Protein 4PT4 (pdb70)

Nearest PDB structures (foldseek):
  4dky-assembly2_B  TM=9.791E-01  e=1.425E-15  Mycobacterium tuberculosis H37Ra
  1p78-assembly1_B  TM=9.501E-01  e=1.766E-09  Anabaena sp.
  4qju-assembly1_B  TM=9.471E-01  e=2.437E-09  Staphylococcus aureus subsp. aureus Mu50
  5lvt-assembly2_B  TM=9.394E-01  e=3.362E-09  Lactococcus lactis subsp. lactis Il1403
  8flj-assembly1_E  TM=8.908E-01  e=7.761E-09  Pseudomonas aeruginosa PA14

Structure (mmCIF, N/CA/C/O backbone):
data_4PT4
#
_entry.id   4PT4
#
_cell.length_a   36.774
_cell.length_b   53.974
_cell.length_c   41.732
_cell.angle_alpha   90.000
_cell.angle_beta   97.010
_cell.angle_gamma   90.000
#
_symmetry.space_group_name_H-M   'P 1 21 1'
#
loop_
_entity.id
_entity.type
_entity.pdbx_description
1 polymer 'DNA-binding protein HU homolog'
2 non-polymer 'FORMIC ACID'
3 water water
#
loop_
_atom_site.group_PDB
_atom_site.id
_atom_site.type_symbol
_atom_site.label_atom_id
_atom_site.label_alt_id
_atom_site.label_comp_id
_atom_site.label_asym_id
_atom_site.label_entity_id
_atom_site.label_seq_id
_atom_site.pdbx_PDB_ins_code
_atom_site.Cartn_x
_atom_site.Cartn_y
_atom_site.Cartn_z
_atom_site.occupancy
_atom_site.B_iso_or_equiv
_atom_site.auth_seq_id
_atom_site.auth_comp_id
_atom_site.auth_asym_id
_atom_site.auth_atom_id
_atom_site.pdbx_PDB_model_num
ATOM 1 N N . MET A 1 1 ? 20.019 19.204 8.184 1.00 32.23 1 MET A N 1
ATOM 2 C CA . MET A 1 1 ? 21.337 18.932 7.567 1.00 30.69 1 MET A CA 1
ATOM 3 C C . MET A 1 1 ? 21.341 19.130 6.057 1.00 29.74 1 MET A C 1
ATOM 4 O O . MET A 1 1 ? 20.675 18.427 5.315 1.00 29.15 1 MET A O 1
ATOM 9 N N . ASN A 1 2 ? 22.154 20.070 5.615 1.00 29.30 2 ASN A N 1
ATOM 10 C CA . ASN A 1 2 ? 22.331 20.293 4.203 1.00 31.62 2 ASN A CA 1
ATOM 11 C C . ASN A 1 2 ? 23.489 19.412 3.715 1.00 30.26 2 ASN A C 1
ATOM 12 O O . ASN A 1 2 ? 24.262 18.847 4.504 1.00 29.67 2 ASN A O 1
ATOM 17 N N . LYS A 1 3 ? 23.568 19.285 2.405 1.00 27.74 3 LYS A N 1
ATOM 18 C CA . LYS A 1 3 ? 24.515 18.406 1.740 1.00 28.95 3 LYS A CA 1
ATOM 19 C C . LYS A 1 3 ? 25.971 18.711 2.110 1.00 28.11 3 LYS A C 1
ATOM 20 O O . LYS A 1 3 ? 26.771 17.793 2.246 1.00 24.54 3 LYS A O 1
ATOM 26 N N . ALA A 1 4 ? 26.320 19.994 2.276 1.00 25.82 4 ALA A N 1
ATOM 27 C CA . ALA A 1 4 ? 27.687 20.319 2.634 1.00 26.59 4 ALA A CA 1
ATOM 28 C C . ALA A 1 4 ? 28.003 19.748 4.019 1.00 26.44 4 ALA A C 1
ATOM 29 O O . ALA A 1 4 ? 29.076 19.215 4.258 1.00 26.50 4 ALA A O 1
ATOM 31 N N . GLU A 1 5 ? 27.054 19.867 4.924 1.00 25.56 5 GLU A N 1
ATOM 32 C CA . GLU A 1 5 ? 27.225 19.394 6.284 1.00 27.43 5 GLU A CA 1
ATOM 33 C C . GLU A 1 5 ? 27.321 17.859 6.319 1.00 25.97 5 GLU A C 1
ATOM 34 O O . GLU A 1 5 ? 28.088 17.293 7.103 1.00 24.34 5 GLU A O 1
ATOM 40 N N . LEU A 1 6 ? 26.536 17.205 5.456 1.00 25.12 6 LEU A N 1
ATOM 41 C CA . LEU A 1 6 ? 26.589 15.754 5.293 1.00 25.22 6 LEU A CA 1
ATOM 42 C C . LEU A 1 6 ? 28.020 15.392 4.913 1.00 24.93 6 LEU A C 1
ATOM 43 O O . LEU A 1 6 ? 28.587 14.456 5.449 1.00 25.21 6 LEU A O 1
ATOM 48 N N . ILE A 1 7 ? 28.606 16.174 4.013 1.00 25.58 7 ILE A N 1
ATOM 49 C CA . ILE A 1 7 ? 29.964 15.949 3.554 1.00 26.61 7 ILE A CA 1
ATOM 50 C C . ILE A 1 7 ? 30.979 16.228 4.650 1.00 28.13 7 ILE A C 1
ATOM 51 O O . ILE A 1 7 ? 31.972 15.508 4.764 1.00 27.97 7 ILE A O 1
ATOM 56 N N . ASP A 1 8 ? 30.751 17.260 5.450 1.00 28.41 8 ASP A N 1
ATOM 57 C CA . ASP A 1 8 ? 31.670 17.530 6.552 1.00 29.28 8 ASP A CA 1
ATOM 58 C C . ASP A 1 8 ? 31.664 16.363 7.506 1.00 27.76 8 ASP A C 1
ATOM 59 O O . ASP A 1 8 ? 32.731 15.880 7.891 1.00 30.35 8 ASP A O 1
ATOM 64 N N . VAL A 1 9 ? 30.472 15.869 7.832 1.00 27.87 9 VAL A N 1
ATOM 65 C CA . VAL A 1 9 ? 30.324 14.687 8.713 1.00 28.27 9 VAL A CA 1
ATOM 66 C C . VAL A 1 9 ? 31.039 13.455 8.140 1.00 27.59 9 VAL A C 1
ATOM 67 O O . VAL A 1 9 ? 31.856 12.786 8.814 1.00 26.50 9 VAL A O 1
ATOM 71 N N . LEU A 1 10 ? 30.783 13.190 6.873 1.00 26.28 10 LEU A N 1
ATOM 72 C CA . LEU A 1 10 ? 31.351 12.024 6.226 1.00 26.06 10 LEU A CA 1
ATOM 73 C C . LEU A 1 10 ? 32.883 12.089 6.159 1.00 25.68 10 LEU A C 1
ATOM 74 O O . LEU A 1 10 ? 33.585 11.075 6.339 1.00 24.02 10 LEU A O 1
ATOM 79 N N . THR A 1 11 ? 33.407 13.281 5.902 1.00 25.91 11 THR A N 1
ATOM 80 C CA . THR A 1 11 ? 34.841 13.518 5.940 1.00 26.86 11 THR A CA 1
ATOM 81 C C . THR A 1 11 ? 35.437 12.997 7.271 1.00 26.67 11 THR A C 1
ATOM 82 O O . THR A 1 11 ? 36.365 12.187 7.266 1.00 27.63 11 THR A O 1
ATOM 86 N N . GLN A 1 12 ? 34.872 13.386 8.407 1.00 26.59 12 GLN A N 1
ATOM 87 C CA . GLN A 1 12 ? 35.460 12.960 9.696 1.00 28.03 12 GLN A CA 1
ATOM 88 C C . GLN A 1 12 ? 35.310 11.438 9.892 1.00 29.03 12 GLN A C 1
ATOM 89 O O . GLN A 1 12 ? 36.197 10.783 10.433 1.00 32.79 12 GLN A O 1
ATOM 95 N N . LYS A 1 13 ? 34.215 10.853 9.418 1.00 27.51 13 LYS A N 1
ATOM 96 C CA . LYS A 1 13 ? 34.041 9.424 9.593 1.00 27.73 13 LYS A CA 1
ATOM 97 C C . LYS A 1 13 ? 35.001 8.628 8.750 1.00 28.62 13 LYS A C 1
ATOM 98 O O . LYS A 1 13 ? 35.548 7.641 9.206 1.00 26.77 13 LYS A O 1
ATOM 104 N N . LEU A 1 14 ? 35.171 9.046 7.499 1.00 30.09 14 LEU A N 1
ATOM 105 C CA . LEU A 1 14 ? 36.039 8.345 6.591 1.00 29.09 14 LEU A CA 1
ATOM 106 C C . LEU A 1 14 ? 37.499 8.665 6.799 1.00 30.39 14 LEU A C 1
ATOM 107 O O . LEU A 1 14 ? 38.329 7.922 6.333 1.00 29.45 14 LEU A O 1
ATOM 112 N N . GLY A 1 15 ? 37.799 9.802 7.428 1.00 33.20 15 GLY A N 1
ATOM 113 C CA . GLY A 1 15 ? 39.170 10.286 7.560 1.00 34.60 15 GLY A CA 1
ATOM 114 C C . GLY A 1 15 ? 39.766 10.596 6.211 1.00 35.56 15 GLY A C 1
ATOM 115 O O . GLY A 1 15 ? 40.947 10.326 5.954 1.00 36.86 15 GLY A O 1
ATOM 116 N N . SER A 1 16 ? 38.940 11.147 5.336 1.00 32.47 16 SER A N 1
ATOM 117 C CA . SER A 1 16 ? 39.347 11.398 3.967 1.00 31.15 16 SER A CA 1
ATOM 118 C C . SER A 1 16 ? 39.605 12.881 3.940 1.00 33.29 16 SER A C 1
ATOM 119 O O . SER A 1 16 ? 39.481 13.577 4.971 1.00 34.22 16 SER A O 1
ATOM 122 N N . ASP A 1 17 ? 39.951 13.392 2.771 1.00 33.35 17 ASP A N 1
ATOM 123 C CA . ASP A 1 17 ? 39.930 14.812 2.614 1.00 33.51 17 ASP A CA 1
ATOM 124 C C . ASP A 1 17 ? 38.531 15.129 2.094 1.00 29.45 17 ASP A C 1
ATOM 125 O O . ASP A 1 17 ? 37.756 14.240 1.760 1.00 25.50 17 ASP A O 1
ATOM 130 N N . ARG A 1 18 ? 38.196 16.399 2.079 1.00 28.22 18 ARG A N 1
ATOM 131 C CA . ARG A 1 18 ? 36.846 16.796 1.806 1.00 28.96 18 ARG A CA 1
ATOM 132 C C . ARG A 1 18 ? 36.473 16.472 0.357 1.00 28.25 18 ARG A C 1
ATOM 133 O O . ARG A 1 18 ? 35.335 16.063 0.104 1.00 26.33 18 ARG A O 1
ATOM 141 N N . ARG A 1 19 ? 37.433 16.584 -0.563 1.00 28.98 19 ARG A N 1
ATOM 142 C CA . ARG A 1 19 ? 37.151 16.299 -1.979 1.00 33.35 19 ARG A CA 1
ATOM 143 C C . ARG A 1 19 ? 36.681 14.856 -2.179 1.00 32.78 19 ARG A C 1
ATOM 144 O O . ARG A 1 19 ? 35.800 14.604 -2.994 1.00 31.06 19 ARG A O 1
ATOM 152 N N . GLN A 1 20 ? 37.297 13.924 -1.437 1.00 32.07 20 GLN A N 1
ATOM 153 C CA . GLN A 1 20 ? 37.000 12.487 -1.516 1.00 31.16 20 GLN A CA 1
ATOM 154 C C . GLN A 1 20 ? 35.603 12.231 -0.992 1.00 30.83 20 GLN A C 1
ATOM 155 O O . GLN A 1 20 ? 34.843 11.472 -1.579 1.00 28.76 20 GLN A O 1
ATOM 161 N N . ALA A 1 21 ? 35.271 12.849 0.143 1.00 30.90 21 ALA A N 1
ATOM 162 C CA . ALA A 1 21 ? 33.945 12.693 0.720 1.00 28.28 21 ALA A CA 1
ATOM 163 C C . ALA A 1 21 ? 32.868 13.260 -0.229 1.00 25.79 21 ALA A C 1
ATOM 164 O O . ALA A 1 21 ? 31.779 12.689 -0.368 1.00 27.16 21 ALA A O 1
ATOM 166 N N . THR A 1 22 ? 33.182 14.357 -0.893 1.00 25.53 22 THR A N 1
ATOM 167 C CA . THR A 1 22 ? 32.293 14.973 -1.894 1.00 25.41 22 THR A CA 1
ATOM 168 C C . THR A 1 22 ? 32.068 14.035 -3.087 1.00 26.27 22 THR A C 1
ATOM 169 O O . THR A 1 22 ? 30.922 13.768 -3.483 1.00 24.60 22 THR A O 1
ATOM 173 N N . ALA A 1 23 ? 33.159 13.480 -3.596 1.00 24.63 23 ALA A N 1
ATOM 174 C CA . ALA A 1 23 ? 33.092 12.480 -4.651 1.00 25.74 23 ALA A CA 1
ATOM 175 C C . ALA A 1 23 ? 32.245 11.280 -4.244 1.00 26.12 23 ALA A C 1
ATOM 176 O O . ALA A 1 23 ? 31.472 10.752 -5.060 1.00 24.36 23 ALA A O 1
ATOM 178 N N . ALA A 1 24 ? 32.386 10.842 -2.996 1.00 24.47 24 ALA A N 1
ATOM 179 C CA . ALA A 1 24 ? 31.659 9.670 -2.541 1.00 25.15 24 ALA A CA 1
ATOM 180 C C . ALA A 1 24 ? 30.151 9.920 -2.502 1.00 25.87 24 ALA A C 1
ATOM 181 O O . ALA A 1 24 ? 29.344 9.099 -2.982 1.00 25.04 24 ALA A O 1
ATOM 183 N N . VAL A 1 25 ? 29.774 11.069 -1.958 1.00 24.89 25 VAL A N 1
ATOM 184 C CA . VAL A 1 25 ? 28.364 11.429 -1.877 1.00 24.70 25 VAL A CA 1
ATOM 185 C C . VAL A 1 25 ? 27.775 11.593 -3.278 1.00 26.14 25 VAL A C 1
ATOM 186 O O . VAL A 1 25 ? 26.741 11.011 -3.614 1.00 25.20 25 VAL A O 1
ATOM 190 N N . GLU A 1 26 ? 28.433 12.375 -4.105 1.00 27.07 26 GLU A N 1
ATOM 191 C CA . GLU A 1 26 ? 27.872 12.617 -5.414 1.00 29.12 26 GLU A CA 1
ATOM 192 C C . GLU A 1 26 ? 27.756 11.365 -6.283 1.00 26.49 26 GLU A C 1
ATOM 193 O O . GLU A 1 26 ? 26.846 11.248 -7.126 1.00 25.96 26 GLU A O 1
ATOM 199 N N . ASN A 1 27 ? 28.643 10.405 -6.038 1.00 25.59 27 ASN A N 1
ATOM 200 C CA . ASN A 1 27 ? 28.717 9.225 -6.866 1.00 24.00 27 ASN A CA 1
ATOM 201 C C . ASN A 1 27 ? 27.910 8.094 -6.309 1.00 23.01 27 ASN A C 1
ATOM 202 O O . ASN A 1 27 ? 27.443 7.263 -7.053 1.00 23.92 27 ASN A O 1
ATOM 207 N N . VAL A 1 28 ? 27.676 8.089 -5.005 1.00 22.86 28 VAL A N 1
ATOM 208 C CA . VAL A 1 28 ? 26.608 7.263 -4.470 1.00 23.08 28 VAL A CA 1
ATOM 209 C C . VAL A 1 28 ? 25.261 7.683 -5.072 1.00 22.66 28 VAL A C 1
ATOM 210 O O . VAL A 1 28 ? 24.545 6.868 -5.650 1.00 23.89 28 VAL A O 1
ATOM 214 N N . VAL A 1 29 ? 24.925 8.959 -4.918 1.00 21.20 29 VAL A N 1
ATOM 215 C CA . VAL A 1 29 ? 23.726 9.536 -5.516 1.00 23.75 29 VAL A CA 1
ATOM 216 C C . VAL A 1 29 ? 23.571 9.215 -6.999 1.00 24.55 29 VAL A C 1
ATOM 217 O O . VAL A 1 29 ? 22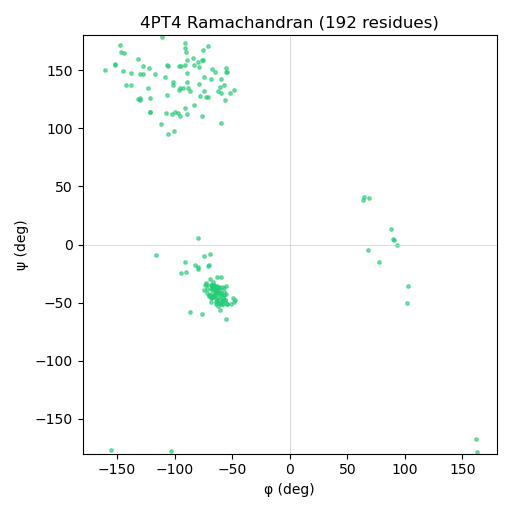.493 8.810 -7.443 1.00 23.14 29 VAL A O 1
ATOM 221 N N . ASP A 1 30 ? 24.653 9.369 -7.755 1.00 25.13 30 ASP A N 1
ATOM 222 C CA . ASP A 1 30 ? 24.573 9.220 -9.202 1.00 26.63 30 ASP A CA 1
ATOM 223 C C . ASP A 1 30 ? 24.396 7.755 -9.618 1.00 26.29 30 ASP A C 1
ATOM 224 O O . ASP A 1 30 ? 23.730 7.444 -10.641 1.00 28.65 30 ASP A O 1
ATOM 229 N N . THR A 1 31 ? 24.992 6.858 -8.842 1.00 23.92 31 THR A N 1
ATOM 230 C CA . THR A 1 31 ? 24.892 5.441 -9.124 1.00 25.15 31 THR A CA 1
ATOM 231 C C . THR A 1 31 ? 23.465 5.019 -8.881 1.00 26.26 31 THR A C 1
ATOM 232 O O . THR A 1 31 ? 22.879 4.322 -9.687 1.00 27.40 31 THR A O 1
ATOM 236 N N . ILE A 1 32 ? 22.900 5.478 -7.768 1.00 27.21 32 ILE A N 1
ATOM 237 C CA . ILE A 1 32 ? 21.526 5.183 -7.439 1.00 25.94 32 ILE A CA 1
ATOM 238 C C . ILE A 1 32 ? 20.598 5.685 -8.538 1.00 27.29 32 ILE A C 1
ATOM 239 O O . ILE A 1 32 ? 19.745 4.940 -9.048 1.00 25.79 32 ILE A O 1
ATOM 244 N N . VAL A 1 33 ? 20.768 6.943 -8.888 1.00 26.14 33 VAL A N 1
ATOM 245 C CA . VAL A 1 33 ? 19.861 7.601 -9.801 1.00 27.48 33 VAL A CA 1
ATOM 246 C C . VAL A 1 33 ? 19.903 6.926 -11.192 1.00 28.12 33 VAL A C 1
ATOM 247 O O . VAL A 1 33 ? 18.869 6.738 -11.838 1.00 31.08 33 VAL A O 1
ATOM 251 N N . ARG A 1 34 ? 21.099 6.585 -11.653 1.00 26.77 34 ARG A N 1
ATOM 252 C CA . ARG A 1 34 ? 21.236 5.938 -12.963 1.00 28.47 34 ARG A CA 1
ATOM 253 C C . ARG A 1 34 ? 20.647 4.524 -12.947 1.00 27.61 34 ARG A C 1
ATOM 254 O O . ARG A 1 34 ? 20.122 4.102 -13.952 1.00 25.67 34 ARG A O 1
ATOM 262 N N . ALA A 1 35 ? 20.751 3.799 -11.832 1.00 26.91 35 ALA A N 1
ATOM 263 C CA . ALA A 1 35 ? 20.168 2.449 -11.745 1.00 28.50 35 ALA A CA 1
ATOM 264 C C . ALA A 1 35 ? 18.655 2.504 -11.864 1.00 28.24 35 ALA A C 1
ATOM 265 O O . ALA A 1 35 ? 18.044 1.772 -12.655 1.00 26.47 35 ALA A O 1
ATOM 267 N N . VAL A 1 36 ? 18.067 3.386 -11.067 1.00 28.45 36 VAL A N 1
ATOM 268 C CA . VAL A 1 36 ? 16.624 3.600 -11.035 1.00 27.48 36 VAL A CA 1
ATOM 269 C C . VAL A 1 36 ? 16.176 4.050 -12.428 1.00 28.80 36 VAL A C 1
ATOM 270 O O . VAL A 1 36 ? 15.263 3.505 -12.984 1.00 28.54 36 VAL A O 1
ATOM 274 N N . HIS A 1 37 ? 16.849 4.987 -13.029 1.00 31.41 37 HIS A N 1
ATOM 275 C CA . HIS A 1 37 ? 16.486 5.418 -14.369 1.00 33.38 37 HIS A CA 1
ATOM 276 C C . HIS A 1 37 ? 16.441 4.299 -15.383 1.00 32.37 37 HIS A C 1
ATOM 277 O O . HIS A 1 37 ? 15.638 4.315 -16.228 1.00 32.12 37 HIS A O 1
ATOM 284 N N . LYS A 1 38 ? 17.337 3.339 -15.257 1.00 35.76 38 LYS A N 1
ATOM 285 C CA . LYS A 1 38 ? 17.291 2.060 -16.032 1.00 38.27 38 LYS A CA 1
ATOM 286 C C . LYS A 1 38 ? 16.141 1.100 -15.656 1.00 36.30 38 LYS A C 1
ATOM 287 O O . LYS A 1 38 ? 15.958 0.079 -16.301 1.00 35.42 38 LYS A O 1
ATOM 293 N N . GLY A 1 39 ? 15.406 1.392 -14.590 1.00 34.65 39 GLY A N 1
ATOM 294 C CA . GLY A 1 39 ? 14.345 0.512 -14.142 1.00 35.39 39 GLY A CA 1
ATOM 295 C C . GLY A 1 39 ? 14.868 -0.537 -13.185 1.00 35.18 39 GLY A C 1
ATOM 296 O O . GLY A 1 39 ? 14.182 -1.505 -12.892 1.00 34.99 39 GLY A O 1
ATOM 297 N N . ASP A 1 40 ? 16.083 -0.364 -12.689 1.00 34.49 40 ASP A N 1
ATOM 298 C CA . ASP A 1 40 ? 16.570 -1.276 -11.670 1.00 36.54 40 ASP A CA 1
ATOM 299 C C . ASP A 1 40 ? 16.209 -0.711 -10.279 1.00 34.81 40 ASP A C 1
ATOM 300 O O . ASP A 1 40 ? 15.965 0.488 -10.124 1.00 36.10 40 ASP A O 1
ATOM 305 N N . SER A 1 41 ? 16.089 -1.586 -9.300 1.00 31.53 41 SER A N 1
ATOM 306 C CA . SER A 1 41 ? 15.949 -1.171 -7.927 1.00 31.10 41 SER A CA 1
ATOM 307 C C . SER A 1 41 ? 17.313 -1.211 -7.270 1.00 29.47 41 SER A C 1
ATOM 308 O O . SER A 1 41 ? 18.200 -1.977 -7.690 1.00 29.05 41 SER A O 1
ATOM 311 N N . VAL A 1 42 ? 17.494 -0.383 -6.238 1.00 28.03 42 VAL A N 1
ATOM 312 C CA . VAL A 1 42 ? 18.722 -0.401 -5.489 1.00 26.49 42 VAL A CA 1
ATOM 313 C C . VAL A 1 42 ? 18.362 -0.704 -4.057 1.00 25.90 42 VAL A C 1
ATOM 314 O O . VAL A 1 42 ? 17.714 0.105 -3.418 1.00 26.42 42 VAL A O 1
ATOM 318 N N . THR A 1 43 ? 18.785 -1.860 -3.558 1.00 24.88 43 THR A N 1
ATOM 319 C CA . THR A 1 43 ? 18.649 -2.201 -2.137 1.00 25.02 43 THR A CA 1
ATOM 320 C C . THR A 1 43 ? 19.903 -1.886 -1.328 1.00 24.96 43 THR A C 1
ATOM 321 O O . THR A 1 43 ? 20.954 -2.538 -1.466 1.00 25.78 43 THR A O 1
ATOM 325 N N . ILE A 1 44 ? 19.809 -0.895 -0.462 1.00 24.82 44 ILE A N 1
ATOM 326 C CA . ILE A 1 44 ? 20.895 -0.636 0.471 1.00 25.96 44 ILE A CA 1
ATOM 327 C C . ILE A 1 44 ? 20.402 -1.257 1.753 1.00 28.24 44 ILE A C 1
ATOM 328 O O . ILE A 1 44 ? 19.573 -0.680 2.474 1.00 26.45 44 ILE A O 1
ATOM 333 N N . THR A 1 45 ? 20.882 -2.466 1.976 1.00 28.47 45 THR A N 1
ATOM 334 C CA . THR A 1 45 ? 20.326 -3.328 2.974 1.00 34.00 45 THR A CA 1
ATOM 335 C C . THR A 1 45 ? 20.351 -2.644 4.312 1.00 33.50 45 THR A C 1
ATOM 336 O O . THR A 1 45 ? 21.395 -2.181 4.734 1.00 34.20 45 THR A O 1
ATOM 340 N N . GLY A 1 46 ? 19.177 -2.542 4.933 1.00 34.50 46 GLY A N 1
ATOM 341 C CA . GLY A 1 46 ? 19.039 -1.947 6.245 1.00 33.19 46 GLY A CA 1
ATOM 342 C C . GLY A 1 46 ? 18.486 -0.543 6.153 1.00 32.24 46 GLY A C 1
ATOM 343 O O . GLY A 1 46 ? 17.699 -0.138 7.009 1.00 34.47 46 GLY A O 1
ATOM 344 N N . PHE A 1 47 ? 18.882 0.180 5.102 1.00 28.53 47 PHE A N 1
ATOM 345 C CA . PHE A 1 47 ? 18.521 1.594 4.903 1.00 25.73 47 PHE A CA 1
ATOM 346 C C . PHE A 1 47 ? 17.187 1.655 4.183 1.00 24.72 47 PHE A C 1
ATOM 347 O O . PHE A 1 47 ? 16.225 2.231 4.698 1.00 24.63 47 PHE A O 1
ATOM 355 N N . GLY A 1 48 ? 17.132 1.050 2.998 1.00 23.95 48 GLY A N 1
ATOM 356 C CA . GLY A 1 48 ? 15.919 1.060 2.181 1.00 25.08 48 GLY A CA 1
ATOM 357 C C . GLY A 1 48 ? 16.183 0.689 0.729 1.00 25.17 48 GLY A C 1
ATOM 358 O O . GLY A 1 48 ? 17.321 0.371 0.324 1.00 26.06 48 GLY A O 1
ATOM 359 N N . VAL A 1 49 ? 15.117 0.712 -0.052 1.00 25.26 49 VAL A N 1
ATOM 360 C CA . VAL A 1 49 ? 15.160 0.333 -1.481 1.00 24.87 49 VAL A CA 1
ATOM 361 C C . VAL A 1 49 ? 14.699 1.504 -2.294 1.00 23.56 49 VAL A C 1
ATOM 362 O O . VAL A 1 49 ? 13.614 2.031 -2.080 1.00 22.74 49 VAL A O 1
ATOM 366 N N . PHE A 1 50 ? 15.526 1.892 -3.246 1.00 24.43 50 PHE A N 1
ATOM 367 C CA . PHE A 1 50 ? 15.176 2.921 -4.195 1.00 24.75 50 PHE A CA 1
ATOM 368 C C . PHE A 1 50 ? 14.657 2.181 -5.403 1.00 25.86 50 PHE A C 1
ATOM 369 O O . PHE A 1 50 ? 15.235 1.188 -5.815 1.00 25.30 50 PHE A O 1
ATOM 377 N N . GLU A 1 51 ? 13.547 2.629 -5.962 1.00 28.77 51 GLU A N 1
ATOM 378 C CA . GLU A 1 51 ? 13.082 2.028 -7.207 1.00 31.59 51 GLU A CA 1
ATOM 379 C C . GLU A 1 51 ? 12.368 3.034 -8.098 1.00 30.65 51 GLU A C 1
ATOM 380 O O . GLU A 1 51 ? 12.101 4.176 -7.694 1.00 28.11 51 GLU A O 1
ATOM 386 N N . GLN A 1 52 ? 12.087 2.578 -9.311 1.00 30.12 52 GLN A N 1
ATOM 387 C CA . GLN A 1 52 ? 11.269 3.292 -10.258 1.00 33.12 52 GLN A CA 1
ATOM 388 C C . GLN A 1 52 ? 9.872 2.682 -10.249 1.00 30.51 52 GLN A C 1
ATOM 389 O O . GLN A 1 52 ? 9.734 1.465 -10.211 1.00 26.34 52 GLN A O 1
ATOM 395 N N . ARG A 1 53 ? 8.845 3.528 -10.277 1.00 30.18 53 ARG A N 1
ATOM 396 C CA . ARG A 1 53 ? 7.471 3.057 -10.358 1.00 29.44 53 ARG A CA 1
ATOM 397 C C . ARG A 1 53 ? 6.783 3.751 -11.508 1.00 31.89 53 ARG A C 1
ATOM 398 O O . ARG A 1 53 ? 7.153 4.854 -11.877 1.00 37.86 53 ARG A O 1
ATOM 406 N N . ARG A 1 54 ? 5.771 3.110 -12.070 1.00 33.12 54 ARG A N 1
ATOM 407 C CA . ARG A 1 54 ? 5.032 3.664 -13.197 1.00 33.05 54 ARG A CA 1
ATOM 408 C C . ARG A 1 54 ? 3.643 3.994 -12.699 1.00 30.23 54 ARG A C 1
ATOM 409 O O . ARG A 1 54 ? 2.842 3.103 -12.472 1.00 27.76 54 ARG A O 1
ATOM 417 N N . ARG A 1 55 ? 3.393 5.278 -12.474 1.00 30.79 55 ARG A N 1
ATOM 418 C CA . ARG A 1 55 ? 2.091 5.758 -12.036 1.00 32.26 55 ARG A CA 1
ATOM 419 C C . ARG A 1 55 ? 1.158 5.676 -13.200 1.00 31.29 55 ARG A C 1
ATOM 420 O O . ARG A 1 55 ? 1.442 6.225 -14.266 1.00 28.33 55 ARG A O 1
ATOM 428 N N . ALA A 1 56 ? 0.037 5.008 -12.965 1.00 30.11 56 ALA A N 1
ATOM 429 C CA . ALA A 1 56 ? -0.960 4.839 -13.965 1.00 31.31 56 ALA A CA 1
ATOM 430 C C . ALA A 1 56 ? -1.626 6.164 -14.204 1.00 30.05 56 ALA A C 1
ATOM 431 O O . ALA A 1 56 ? -1.424 7.139 -13.470 1.00 30.95 56 ALA A O 1
ATOM 433 N N . ALA A 1 57 ? -2.438 6.181 -15.239 1.00 29.84 57 ALA A N 1
ATOM 434 C CA . ALA A 1 57 ? -3.196 7.351 -15.590 1.00 32.61 57 ALA A CA 1
ATOM 435 C C . ALA A 1 57 ? -4.075 7.645 -14.392 1.00 31.61 57 ALA A C 1
ATOM 436 O O . ALA A 1 57 ? -4.655 6.733 -13.801 1.00 28.79 57 ALA A O 1
ATOM 438 N N . ARG A 1 58 ? -4.151 8.909 -14.018 1.00 33.80 58 ARG A N 1
ATOM 439 C CA . ARG A 1 58 ? -4.798 9.263 -12.766 1.00 35.96 58 ARG A CA 1
ATOM 440 C C . ARG A 1 58 ? -5.302 10.703 -12.832 1.00 37.79 58 ARG A C 1
ATOM 441 O O . ARG A 1 58 ? -5.185 11.372 -13.865 1.00 37.88 58 ARG A O 1
ATOM 449 N N . VAL A 1 59 ? -5.851 11.166 -11.721 1.00 33.66 59 VAL A N 1
ATOM 450 C CA . VAL A 1 59 ? -6.439 12.477 -11.675 1.00 36.38 59 VAL A CA 1
ATOM 451 C C . VAL A 1 59 ? -5.577 13.404 -10.858 1.00 34.62 59 VAL A C 1
ATOM 452 O O . VAL A 1 59 ? -4.931 12.992 -9.892 1.00 33.40 59 VAL A O 1
ATOM 456 N N . ALA A 1 60 ? -5.538 14.650 -11.302 1.00 35.61 60 ALA A N 1
ATOM 457 C CA . ALA A 1 60 ? -4.987 15.746 -10.519 1.00 39.08 60 ALA A CA 1
ATOM 458 C C . ALA A 1 60 ? -5.782 17.022 -10.849 1.00 41.49 60 ALA A C 1
ATOM 459 O O . ALA A 1 60 ? -6.549 17.057 -11.831 1.00 41.38 60 ALA A O 1
ATOM 461 N N . ARG A 1 61 ? -5.617 18.054 -10.028 1.00 44.88 61 ARG A N 1
ATOM 462 C CA . ARG A 1 61 ? -6.385 19.296 -10.199 1.00 50.24 61 ARG A CA 1
ATOM 463 C C . ARG A 1 61 ? -5.459 20.369 -10.748 1.00 48.98 61 ARG A C 1
ATOM 464 O O . ARG A 1 61 ? -4.357 20.572 -10.253 1.00 54.93 61 ARG A O 1
ATOM 472 N N . ASN A 1 62 ? -5.902 21.001 -11.826 1.00 48.10 62 ASN A N 1
ATOM 473 C CA . ASN A 1 62 ? -5.109 21.976 -12.539 1.00 46.33 62 ASN A CA 1
ATOM 474 C C . ASN A 1 62 ? -5.095 23.282 -11.746 1.00 45.87 62 ASN A C 1
ATOM 475 O O . ASN A 1 62 ? -6.108 23.954 -11.657 1.00 44.04 62 ASN A O 1
ATOM 480 N N . PRO A 1 63 ? -3.942 23.651 -11.178 1.00 51.97 63 PRO A N 1
ATOM 481 C CA . PRO A 1 63 ? -3.913 24.832 -10.299 1.00 54.15 63 PRO A CA 1
ATOM 482 C C . PRO A 1 63 ? -4.462 26.094 -10.957 1.00 54.04 63 PRO A C 1
ATOM 483 O O . PRO A 1 63 ? -5.356 26.742 -10.392 1.00 48.85 63 PRO A O 1
ATOM 487 N N . ARG A 1 64 ? -3.956 26.421 -12.152 1.00 51.60 64 ARG A N 1
ATOM 488 C CA . ARG A 1 64 ? -4.374 27.651 -12.815 1.00 50.96 64 ARG A CA 1
ATOM 489 C C . ARG A 1 64 ? -5.894 27.752 -13.114 1.00 48.10 64 ARG A C 1
ATOM 490 O O . ARG A 1 64 ? -6.444 28.872 -13.121 1.00 45.23 64 ARG A O 1
ATOM 498 N N . THR A 1 65 ? -6.584 26.618 -13.304 1.00 43.53 65 THR A N 1
ATOM 499 C CA . THR A 1 65 ? -8.052 26.646 -13.546 1.00 40.08 65 THR A CA 1
ATOM 500 C C . THR A 1 65 ? -8.897 25.976 -12.470 1.00 40.30 65 THR A C 1
ATOM 501 O O . THR A 1 65 ? -10.118 26.053 -12.503 1.00 37.25 65 THR A O 1
ATOM 505 N N . GLY A 1 66 ? -8.260 25.281 -11.537 1.00 45.55 66 GLY A N 1
ATOM 506 C CA . GLY A 1 66 ? -8.991 24.471 -10.561 1.00 46.48 66 GLY A CA 1
ATOM 507 C C . GLY A 1 66 ? -9.721 23.240 -11.094 1.00 48.58 66 GLY A C 1
ATOM 508 O O . GLY A 1 66 ? -10.271 22.498 -10.288 1.00 45.47 66 GLY A O 1
ATOM 509 N N . GLU A 1 67 ? -9.742 23.023 -12.424 1.00 46.94 67 GLU A N 1
ATOM 510 C CA . GLU A 1 67 ? -10.372 21.845 -13.023 1.00 45.47 67 GLU A CA 1
ATOM 511 C C . GLU A 1 67 ? -9.611 20.576 -12.689 1.00 49.69 67 GLU A C 1
ATOM 512 O O . GLU A 1 67 ? -8.372 20.568 -12.690 1.00 48.20 67 GLU A O 1
ATOM 518 N N . THR A 1 68 ? -10.338 19.488 -12.460 1.00 48.67 68 THR A N 1
ATOM 519 C CA . THR A 1 68 ? -9.702 18.179 -12.378 1.00 47.65 68 THR A CA 1
ATOM 520 C C . THR A 1 68 ? -9.332 17.747 -13.769 1.00 44.37 68 THR A C 1
ATOM 521 O O . THR A 1 68 ? -10.123 17.862 -14.678 1.00 46.09 68 THR A O 1
ATOM 525 N N . VAL A 1 69 ? -8.099 17.291 -13.932 1.00 45.48 69 VAL A N 1
ATOM 526 C CA . VAL A 1 69 ? -7.616 16.794 -15.215 1.00 42.64 69 VAL A CA 1
ATOM 527 C C . VAL A 1 69 ? -7.023 15.388 -15.040 1.00 41.84 69 VAL A C 1
ATOM 528 O O . VAL A 1 69 ? -6.451 15.051 -13.981 1.00 35.79 69 VAL A O 1
ATOM 532 N N . LYS A 1 70 ? -7.177 14.571 -16.081 1.00 42.54 70 LYS A N 1
ATOM 533 C CA . LYS A 1 70 ? -6.584 13.251 -16.099 1.00 44.73 70 LYS A CA 1
ATOM 534 C C . LYS A 1 70 ? -5.201 13.373 -16.692 1.00 42.38 70 LYS A C 1
ATOM 535 O O . LYS A 1 70 ? -5.060 13.683 -17.875 1.00 44.31 70 LYS A O 1
ATOM 541 N N . VAL A 1 71 ? -4.191 13.145 -15.853 1.00 36.59 71 VAL A N 1
ATOM 542 C CA . VAL A 1 71 ? -2.812 13.183 -16.277 1.00 34.88 71 VAL A CA 1
ATOM 543 C C . VAL A 1 71 ? -2.293 11.805 -16.645 1.00 35.63 71 VAL A C 1
ATOM 544 O O . VAL A 1 71 ? -2.756 10.760 -16.145 1.00 30.74 71 VAL A O 1
ATOM 548 N N . LYS A 1 72 ? -1.294 11.847 -17.516 1.00 35.68 72 LYS A N 1
ATOM 549 C CA . LYS A 1 72 ? -0.778 10.672 -18.162 1.00 36.75 72 LYS A CA 1
ATOM 550 C C . LYS A 1 72 ? 0.106 9.888 -17.187 1.00 33.43 72 LYS A C 1
ATOM 551 O O . LYS A 1 72 ? 0.606 10.445 -16.208 1.00 29.94 72 LYS A O 1
ATOM 557 N N . PRO A 1 73 ? 0.298 8.589 -17.458 1.00 31.19 73 PRO A N 1
ATOM 558 C CA . PRO A 1 73 ? 1.220 7.816 -16.640 1.00 29.99 73 PRO A CA 1
ATOM 559 C C . PRO A 1 73 ? 2.607 8.465 -16.603 1.00 29.67 73 PRO A C 1
ATOM 560 O O . PRO A 1 73 ? 3.036 9.069 -17.573 1.00 28.92 73 PRO A O 1
ATOM 564 N N . THR A 1 74 ? 3.296 8.303 -15.489 1.00 31.30 74 THR A N 1
ATOM 565 C CA . THR A 1 74 ? 4.570 8.929 -15.250 1.00 31.28 74 THR A CA 1
ATOM 566 C C . THR A 1 74 ? 5.450 7.951 -14.498 1.00 29.64 74 THR A C 1
ATOM 567 O O . THR A 1 74 ? 5.003 7.324 -13.557 1.00 32.35 74 THR A O 1
ATOM 571 N N . SER A 1 75 ? 6.708 7.850 -14.877 1.00 29.26 75 SER A N 1
ATOM 572 C CA . SER A 1 75 ? 7.642 6.996 -14.160 1.00 28.31 75 SER A CA 1
ATOM 573 C C . SER A 1 75 ? 8.221 7.869 -13.078 1.00 29.20 75 SER A C 1
ATOM 574 O O . SER A 1 75 ? 8.537 9.026 -13.357 1.00 27.19 75 SER A O 1
ATOM 577 N N . VAL A 1 76 ? 8.299 7.347 -11.850 1.00 30.04 76 VAL A N 1
ATOM 578 C CA . VAL A 1 76 ? 8.686 8.148 -10.681 1.00 31.62 76 VAL A CA 1
ATOM 579 C C . VAL A 1 76 ? 9.637 7.389 -9.789 1.00 28.64 76 VAL A C 1
ATOM 580 O O . VAL A 1 76 ? 9.568 6.158 -9.678 1.00 28.44 76 VAL A O 1
ATOM 584 N N . PRO A 1 77 ? 10.540 8.118 -9.141 1.00 26.53 77 PRO A N 1
ATOM 585 C CA . PRO A 1 77 ? 11.427 7.463 -8.189 1.00 25.51 77 PRO A CA 1
ATOM 586 C C . PRO A 1 77 ? 10.732 7.328 -6.853 1.00 24.16 77 PRO A C 1
ATOM 587 O O . PRO A 1 77 ? 9.868 8.130 -6.534 1.00 21.79 77 PRO A O 1
ATOM 591 N N . ALA A 1 78 ? 11.145 6.338 -6.079 1.00 23.90 78 ALA A N 1
ATOM 592 C CA . ALA A 1 78 ? 10.588 6.108 -4.760 1.00 23.84 78 ALA A CA 1
ATOM 593 C C . ALA A 1 78 ? 11.601 5.449 -3.881 1.00 22.98 78 ALA A C 1
ATOM 594 O O . ALA A 1 78 ? 12.451 4.736 -4.377 1.00 23.20 78 ALA A O 1
ATOM 596 N N . PHE A 1 79 ? 11.473 5.639 -2.573 1.00 23.21 79 PHE A N 1
ATOM 597 C CA . PHE A 1 79 ? 12.329 4.966 -1.599 1.00 23.36 79 PHE A CA 1
ATOM 598 C C . PHE A 1 79 ? 11.434 4.342 -0.561 1.00 23.22 79 PHE A C 1
ATOM 599 O O . PHE A 1 79 ? 10.635 5.039 0.025 1.00 24.12 79 PHE A O 1
ATOM 607 N N . ARG A 1 80 ? 11.563 3.033 -0.358 1.00 24.78 80 ARG A N 1
ATOM 608 C CA . ARG A 1 80 ? 10.927 2.311 0.759 1.00 26.10 80 ARG A CA 1
ATOM 609 C C . ARG A 1 80 ? 11.892 2.149 1.894 1.00 25.00 80 ARG A C 1
ATOM 610 O O . ARG A 1 80 ? 12.838 1.389 1.756 1.00 21.58 80 ARG A O 1
ATOM 618 N N . PRO A 1 81 ? 11.641 2.802 3.039 1.00 25.57 81 PRO A N 1
ATOM 619 C CA . PRO A 1 81 ? 12.567 2.615 4.170 1.00 24.78 81 PRO A CA 1
ATOM 620 C C . PRO A 1 81 ? 12.604 1.187 4.636 1.00 23.34 81 PRO A C 1
ATOM 621 O O . PRO A 1 81 ? 11.583 0.579 4.801 1.00 23.99 81 PRO A O 1
ATOM 625 N N . GLY A 1 82 ? 13.790 0.647 4.824 1.00 23.98 82 GLY A N 1
ATOM 626 C CA . GLY A 1 82 ? 13.967 -0.723 5.286 1.00 23.75 82 GLY A CA 1
ATOM 627 C C . GLY A 1 82 ? 13.669 -0.826 6.779 1.00 24.91 82 GLY A C 1
ATOM 628 O O . GLY A 1 82 ? 13.497 0.186 7.486 1.00 23.96 82 GLY A O 1
ATOM 629 N N . ALA A 1 83 ? 13.553 -2.062 7.230 1.00 27.52 83 ALA A N 1
ATOM 630 C CA . ALA A 1 83 ? 13.127 -2.394 8.583 1.00 30.45 83 ALA A CA 1
ATOM 631 C C . ALA A 1 83 ? 13.976 -1.743 9.657 1.00 31.50 83 ALA A C 1
ATOM 632 O O . ALA A 1 83 ? 13.442 -1.189 10.628 1.00 34.89 83 ALA A O 1
ATOM 634 N N . GLN A 1 84 ? 15.286 -1.741 9.466 1.00 32.00 84 GLN A N 1
ATOM 635 C CA . GLN A 1 84 ? 16.183 -1.158 10.465 1.00 34.44 84 GLN A CA 1
ATOM 636 C C . GLN A 1 84 ? 16.142 0.384 10.552 1.00 30.40 84 GLN A C 1
ATOM 637 O O . GLN A 1 84 ? 16.278 0.965 11.641 1.00 29.53 84 GLN A O 1
ATOM 643 N N . PHE A 1 85 ? 15.955 1.047 9.424 1.00 26.01 85 PHE A N 1
ATOM 644 C CA . PHE A 1 85 ? 15.722 2.485 9.430 1.00 25.25 85 PHE A CA 1
ATOM 645 C C . PHE A 1 85 ? 14.449 2.804 10.228 1.00 24.95 85 PHE A C 1
ATOM 646 O O . PHE A 1 85 ? 14.459 3.675 11.105 1.00 22.15 85 PHE A O 1
ATOM 654 N N . LYS A 1 86 ? 13.362 2.103 9.911 1.00 26.20 86 LYS A N 1
ATOM 655 C CA . LYS A 1 86 ? 12.101 2.267 10.641 1.00 27.41 86 LYS A CA 1
ATOM 656 C C . LYS A 1 86 ? 12.222 1.957 12.134 1.00 26.83 86 LYS A C 1
ATOM 657 O O . LYS A 1 86 ? 11.621 2.631 12.968 1.00 26.37 86 LYS A O 1
ATOM 663 N N . ALA A 1 87 ? 12.959 0.896 12.446 1.00 27.17 87 ALA A N 1
ATOM 664 C CA . ALA A 1 87 ? 13.017 0.380 13.806 1.00 27.14 87 ALA A CA 1
ATOM 665 C C . ALA A 1 87 ? 13.686 1.422 14.659 1.00 27.14 87 ALA A C 1
ATOM 666 O O . ALA A 1 87 ? 13.198 1.758 15.745 1.00 26.98 87 ALA A O 1
ATOM 668 N N . VAL A 1 88 ? 14.774 1.970 14.130 1.00 26.92 88 VAL A N 1
ATOM 669 C CA . VAL A 1 88 ? 15.523 3.019 14.798 1.00 28.14 88 VAL A CA 1
ATOM 670 C C . VAL A 1 88 ? 14.707 4.293 15.019 1.00 27.64 88 VAL A C 1
ATOM 671 O O . VAL A 1 88 ? 14.630 4.791 16.126 1.00 28.74 88 VAL A O 1
ATOM 675 N N . VAL A 1 89 ? 14.113 4.825 13.965 1.00 28.90 89 VAL A N 1
ATOM 676 C CA . VAL A 1 89 ? 13.307 6.046 14.077 1.00 27.98 89 VAL A CA 1
ATOM 677 C C . VAL A 1 89 ? 12.080 5.890 14.981 1.00 28.60 89 VAL A C 1
ATOM 678 O O . VAL A 1 89 ? 11.714 6.826 15.681 1.00 28.23 89 VAL A O 1
ATOM 682 N N . SER A 1 90 ? 11.423 4.727 14.948 1.00 30.58 90 SER A N 1
ATOM 683 C CA . SER A 1 90 ? 10.251 4.492 15.796 1.00 30.15 90 SER A CA 1
ATOM 684 C C . SER A 1 90 ? 10.603 4.248 17.275 1.00 32.57 90 SER A C 1
ATOM 685 O O . SER A 1 90 ? 9.700 4.189 18.130 1.00 31.75 90 SER A O 1
ATOM 688 N N . GLY A 1 91 ? 11.887 4.071 17.575 1.00 33.97 91 GLY A N 1
ATOM 689 C CA . GLY A 1 91 ? 12.337 3.797 18.955 1.00 36.37 91 GLY A CA 1
ATOM 690 C C . GLY A 1 91 ? 12.406 2.321 19.341 1.00 39.19 91 GLY A C 1
ATOM 691 O O . GLY A 1 91 ? 12.698 1.986 20.492 1.00 39.00 91 GLY A O 1
ATOM 692 N N . ALA A 1 92 ? 12.137 1.426 18.393 1.00 39.52 92 ALA A N 1
ATOM 693 C CA . ALA A 1 92 ? 12.133 -0.007 18.675 1.00 38.72 92 ALA A CA 1
ATOM 694 C C . ALA A 1 92 ? 13.528 -0.632 18.651 1.00 38.90 92 ALA A C 1
ATOM 695 O O . ALA A 1 92 ? 13.710 -1.759 19.126 1.00 40.16 92 ALA A O 1
ATOM 697 N N . GLN A 1 93 ? 14.490 0.064 18.051 1.00 37.55 93 GLN A N 1
ATOM 698 C CA . GLN A 1 93 ? 15.896 -0.350 18.084 1.00 38.43 93 GLN A CA 1
ATOM 699 C C . GLN A 1 93 ? 16.805 0.846 18.305 1.00 40.26 93 GLN A C 1
ATOM 700 O O . GLN A 1 93 ? 16.631 1.888 17.670 1.00 39.65 93 GLN A O 1
ATOM 702 N N . ARG A 1 94 ? 17.799 0.664 19.173 1.00 37.68 94 ARG A N 1
ATOM 703 C CA . ARG A 1 94 ? 18.784 1.680 19.449 1.00 37.39 94 ARG A CA 1
ATOM 704 C C . ARG A 1 94 ? 19.763 1.783 18.290 1.00 35.87 94 ARG A C 1
ATOM 705 O O . ARG A 1 94 ? 20.103 0.801 17.678 1.00 35.67 94 ARG A O 1
ATOM 707 N N . LEU A 1 95 ? 20.201 2.995 17.999 1.00 35.20 95 LEU A N 1
ATOM 708 C CA . LEU A 1 95 ? 21.285 3.237 17.063 1.00 35.89 95 LEU A CA 1
ATOM 709 C C . LEU A 1 95 ? 22.536 2.454 17.475 1.00 35.86 95 LEU A C 1
ATOM 710 O O . LEU A 1 95 ? 22.739 2.206 18.670 1.00 35.57 95 LEU A O 1
ATOM 715 N N . PRO A 1 96 ? 23.387 2.093 16.490 1.00 36.72 96 PRO A N 1
ATOM 716 C CA . PRO A 1 96 ? 24.661 1.433 16.798 1.00 38.58 96 PRO A CA 1
ATOM 717 C C . PRO A 1 96 ? 25.451 2.151 17.914 1.00 36.94 96 PRO A C 1
ATOM 718 O O . PRO A 1 96 ? 25.613 3.381 17.902 1.00 32.51 96 PRO A O 1
ATOM 722 N N . ALA A 1 97 ? 25.939 1.368 18.861 1.00 36.57 97 ALA A N 1
ATOM 723 C CA . ALA A 1 97 ? 26.779 1.894 19.927 1.00 38.91 97 ALA A CA 1
ATOM 724 C C . ALA A 1 97 ? 28.245 1.488 19.697 1.00 38.47 97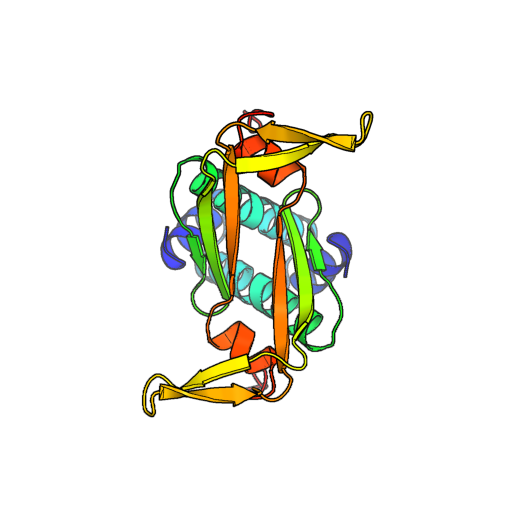 ALA A C 1
ATOM 725 O O . ALA A 1 97 ? 28.538 0.466 19.042 1.00 34.14 97 ALA A O 1
ATOM 727 N N . GLU A 1 98 ? 29.165 2.294 20.222 1.00 41.16 98 GLU A N 1
ATOM 728 C CA . GLU A 1 98 ? 30.586 1.973 20.120 1.00 46.12 98 GLU A CA 1
ATOM 729 C C . GLU A 1 98 ? 30.830 0.552 20.615 1.00 45.05 98 GLU A C 1
ATOM 730 O O . GLU A 1 98 ? 30.382 0.210 21.699 1.00 42.12 98 GLU A O 1
ATOM 736 N N . GLY A 1 99 ? 31.544 -0.249 19.816 1.00 47.08 99 GLY A N 1
ATOM 737 C CA . GLY A 1 99 ? 31.780 -1.667 20.117 1.00 49.13 99 GLY A CA 1
ATOM 738 C C . GLY A 1 99 ? 32.989 -2.209 19.375 1.00 53.47 99 GLY A C 1
ATOM 739 O O . GLY A 1 99 ? 33.620 -1.482 18.589 1.00 54.89 99 GLY A O 1
ATOM 740 N N . MET B 1 1 ? 19.972 -3.791 -8.383 1.00 30.18 1 MET B N 1
ATOM 741 C CA . MET B 1 1 ? 21.347 -3.592 -7.858 1.00 27.40 1 MET B CA 1
ATOM 742 C C . MET B 1 1 ? 21.336 -3.873 -6.366 1.00 26.73 1 MET B C 1
ATOM 743 O O . MET B 1 1 ? 20.558 -3.280 -5.653 1.00 25.85 1 MET B O 1
ATOM 748 N N . ASN B 1 2 ? 22.192 -4.767 -5.894 1.00 26.75 2 ASN B N 1
ATOM 749 C CA . ASN B 1 2 ? 22.299 -4.981 -4.473 1.00 28.34 2 ASN B CA 1
ATOM 750 C C . ASN B 1 2 ? 23.381 -4.061 -3.913 1.00 27.05 2 ASN B C 1
ATOM 751 O O . ASN B 1 2 ? 24.068 -3.364 -4.657 1.00 25.12 2 ASN B O 1
ATOM 756 N N . LYS B 1 3 ? 23.509 -4.049 -2.593 1.00 25.17 3 LYS B N 1
ATOM 757 C CA . LYS B 1 3 ? 24.421 -3.152 -1.906 1.00 24.47 3 LYS B CA 1
ATOM 758 C C . LYS B 1 3 ? 25.890 -3.433 -2.259 1.00 26.05 3 LYS B C 1
ATOM 759 O O . LYS B 1 3 ? 26.725 -2.511 -2.360 1.00 23.32 3 LYS B O 1
ATOM 765 N N . ALA B 1 4 ? 26.215 -4.715 -2.428 1.00 24.92 4 ALA B N 1
ATOM 766 C CA . ALA B 1 4 ? 27.573 -5.108 -2.760 1.00 24.68 4 ALA B CA 1
ATOM 767 C C . ALA B 1 4 ? 27.918 -4.573 -4.142 1.00 25.10 4 ALA B C 1
ATOM 768 O O . ALA B 1 4 ? 29.039 -4.147 -4.394 1.00 24.99 4 ALA B O 1
ATOM 770 N N . GLU B 1 5 ? 26.936 -4.561 -5.019 1.00 25.16 5 GLU B N 1
ATOM 771 C CA . GLU B 1 5 ? 27.121 -4.113 -6.383 1.00 27.47 5 GLU B CA 1
ATOM 772 C C . GLU B 1 5 ? 27.235 -2.605 -6.426 1.00 24.64 5 GLU B C 1
ATOM 773 O O . GLU B 1 5 ? 28.054 -2.047 -7.158 1.00 22.84 5 GLU B O 1
ATOM 779 N N . LEU B 1 6 ? 26.434 -1.927 -5.612 1.00 22.60 6 LEU B N 1
ATOM 780 C CA . LEU B 1 6 ? 26.629 -0.487 -5.425 1.00 24.23 6 LEU B CA 1
ATOM 781 C C . LEU B 1 6 ? 28.070 -0.178 -4.951 1.00 23.96 6 LEU B C 1
ATOM 782 O O . LEU B 1 6 ? 28.717 0.698 -5.478 1.00 24.65 6 LEU B O 1
ATOM 787 N N . ILE B 1 7 ? 28.548 -0.917 -3.948 1.00 24.22 7 ILE B N 1
ATOM 788 C CA . ILE B 1 7 ? 29.931 -0.799 -3.491 1.00 25.50 7 ILE B CA 1
ATOM 789 C C . ILE B 1 7 ? 30.983 -1.072 -4.582 1.00 24.20 7 ILE B C 1
ATOM 790 O O . ILE B 1 7 ? 31.928 -0.319 -4.723 1.00 21.86 7 ILE B O 1
ATOM 795 N N . ASP B 1 8 ? 30.801 -2.122 -5.360 1.00 25.89 8 ASP B N 1
ATOM 796 C CA . ASP B 1 8 ? 31.713 -2.370 -6.470 1.00 28.46 8 ASP B CA 1
ATOM 797 C C . ASP B 1 8 ? 31.789 -1.195 -7.425 1.00 28.17 8 ASP B C 1
ATOM 798 O O . ASP B 1 8 ? 32.881 -0.780 -7.815 1.00 30.74 8 ASP B O 1
ATOM 803 N N . VAL B 1 9 ? 30.635 -0.667 -7.811 1.00 29.68 9 VAL B N 1
ATOM 804 C CA . VAL B 1 9 ? 30.577 0.476 -8.746 1.00 28.43 9 VAL B CA 1
ATOM 805 C C . VAL B 1 9 ? 31.232 1.708 -8.104 1.00 28.52 9 VAL B C 1
ATOM 806 O O . VAL B 1 9 ? 32.036 2.429 -8.729 1.00 25.63 9 VAL B O 1
ATOM 810 N N . LEU B 1 10 ? 30.952 1.930 -6.835 1.00 27.09 10 LEU B N 1
ATOM 811 C CA . LEU B 1 10 ? 31.569 3.081 -6.199 1.00 26.43 10 LEU B CA 1
ATOM 812 C C . LEU B 1 10 ? 33.092 2.957 -6.078 1.00 25.87 10 LEU B C 1
ATOM 813 O O . LEU B 1 10 ? 33.804 3.932 -6.319 1.00 22.86 10 LEU B O 1
ATOM 818 N N . THR B 1 11 ? 33.573 1.776 -5.685 1.00 24.63 11 THR B N 1
ATOM 819 C CA . THR B 1 11 ? 34.989 1.494 -5.645 1.00 25.29 11 THR B CA 1
ATOM 820 C C . THR B 1 11 ? 35.582 1.930 -6.975 1.00 27.53 11 THR B C 1
ATOM 821 O O . THR B 1 11 ? 36.577 2.668 -7.021 1.00 27.86 11 THR B O 1
ATOM 825 N N . GLN B 1 12 ? 34.958 1.513 -8.071 1.00 27.01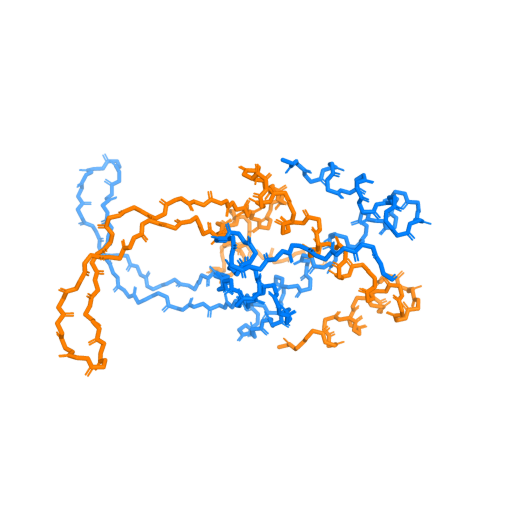 12 GLN B N 1
ATOM 826 C CA . GLN B 1 12 ? 35.504 1.866 -9.370 1.00 28.61 12 GLN B CA 1
ATOM 827 C C . GLN B 1 12 ? 35.465 3.386 -9.630 1.00 28.93 12 GLN B C 1
ATOM 828 O O . GLN B 1 12 ? 36.424 3.917 -10.164 1.00 32.24 12 GLN B O 1
ATOM 834 N N . LYS B 1 13 ? 34.398 4.086 -9.248 1.00 25.06 13 LYS B N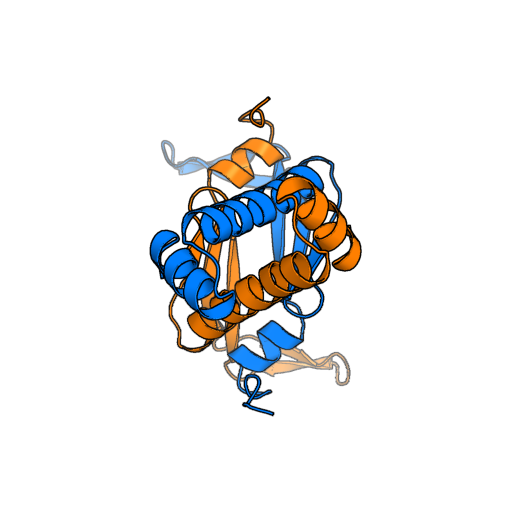 1
ATOM 835 C CA . LYS B 1 13 ? 34.324 5.513 -9.530 1.00 27.07 13 LYS B CA 1
ATOM 836 C C . LYS B 1 13 ? 35.265 6.333 -8.684 1.00 25.29 13 LYS B C 1
ATOM 837 O O . LYS B 1 13 ? 35.832 7.301 -9.129 1.00 24.59 13 LYS B O 1
ATOM 843 N N . LEU B 1 14 ? 35.408 5.950 -7.441 1.00 26.71 14 LEU B N 1
ATOM 844 C CA . LEU B 1 14 ? 36.291 6.669 -6.541 1.00 26.66 14 LEU B CA 1
ATOM 845 C C . LEU B 1 14 ? 37.749 6.317 -6.702 1.00 26.73 14 LEU B C 1
ATOM 846 O O . LEU B 1 14 ? 38.593 7.063 -6.236 1.00 27.65 14 LEU B O 1
ATOM 851 N N . GLY B 1 15 ? 38.048 5.177 -7.311 1.00 26.59 15 GLY B N 1
ATOM 852 C CA . GLY B 1 15 ? 39.434 4.692 -7.370 1.00 28.98 15 GLY B CA 1
ATOM 853 C C . GLY B 1 15 ? 39.975 4.364 -5.979 1.00 29.17 15 GLY B C 1
ATOM 854 O O . GLY B 1 15 ? 41.130 4.680 -5.648 1.00 27.08 15 GLY B O 1
ATOM 855 N N . SER B 1 16 ? 39.133 3.744 -5.155 1.00 27.87 16 SER B N 1
ATOM 856 C CA . SER B 1 16 ? 39.483 3.470 -3.760 1.00 27.63 16 SER B CA 1
ATOM 857 C C . SER B 1 16 ? 39.669 1.968 -3.576 1.00 28.49 16 SER B C 1
ATOM 858 O O . SER B 1 16 ? 39.465 1.174 -4.518 1.00 26.58 16 SER B O 1
ATOM 861 N N . ASP B 1 17 ? 40.025 1.550 -2.367 1.00 27.87 17 ASP B N 1
ATOM 862 C CA . ASP B 1 17 ? 39.858 0.139 -2.041 1.00 31.61 17 ASP B CA 1
ATOM 863 C C . ASP B 1 17 ? 38.356 -0.104 -1.808 1.00 29.90 17 ASP B C 1
ATOM 864 O O . ASP B 1 17 ? 37.595 0.833 -1.506 1.00 28.63 17 ASP B O 1
ATOM 869 N N . ARG B 1 18 ? 37.943 -1.359 -1.934 1.00 25.36 18 ARG B N 1
ATOM 870 C CA . ARG B 1 18 ? 36.579 -1.723 -1.693 1.00 26.64 18 ARG B CA 1
ATOM 871 C C . ARG B 1 18 ? 36.167 -1.420 -0.258 1.00 27.77 18 ARG B C 1
ATOM 872 O O . ARG B 1 18 ? 35.038 -1.019 -0.013 1.00 26.79 18 ARG B O 1
ATOM 880 N N . ARG B 1 19 ? 37.090 -1.622 0.678 1.00 29.17 19 ARG B N 1
ATOM 881 C CA . ARG B 1 19 ? 36.830 -1.356 2.090 1.00 34.20 19 ARG B CA 1
ATOM 882 C C . ARG B 1 19 ? 36.434 0.110 2.302 1.00 31.90 19 ARG B C 1
ATOM 883 O O . ARG B 1 19 ? 35.597 0.411 3.140 1.00 29.72 19 ARG B O 1
ATOM 891 N N . GLN B 1 20 ? 37.051 1.013 1.546 1.00 29.28 20 GLN B N 1
ATOM 892 C CA . GLN B 1 20 ? 36.763 2.439 1.666 1.00 29.58 20 GLN B CA 1
ATOM 893 C C . GLN B 1 20 ? 35.389 2.762 1.102 1.00 28.83 20 GLN B C 1
ATOM 894 O O . GLN B 1 20 ? 34.657 3.559 1.671 1.00 27.26 20 GLN B O 1
ATOM 900 N N . ALA B 1 21 ? 35.049 2.153 -0.034 1.00 27.59 21 ALA B N 1
ATOM 901 C CA . ALA B 1 21 ? 33.773 2.404 -0.672 1.00 26.34 21 ALA B CA 1
ATOM 902 C C . ALA B 1 21 ? 32.669 1.855 0.243 1.00 25.01 21 ALA B C 1
ATOM 903 O O . ALA B 1 21 ? 31.579 2.383 0.294 1.00 26.73 21 ALA B O 1
ATOM 905 N N . THR B 1 22 ? 32.976 0.785 0.951 1.00 25.31 22 THR B N 1
ATOM 906 C CA . THR B 1 22 ? 32.058 0.156 1.880 1.00 26.02 22 THR B CA 1
ATOM 907 C C . THR B 1 22 ? 31.850 1.111 3.045 1.00 26.69 22 THR B C 1
ATOM 908 O O . THR B 1 22 ? 30.737 1.326 3.493 1.00 26.85 22 THR B O 1
ATOM 912 N N . ALA B 1 23 ? 32.930 1.724 3.506 1.00 25.41 23 ALA B N 1
ATOM 913 C CA . ALA B 1 23 ? 32.831 2.682 4.581 1.00 26.06 23 ALA B CA 1
ATOM 914 C C . ALA B 1 23 ? 31.999 3.865 4.125 1.00 25.64 23 ALA B C 1
ATOM 915 O O . ALA B 1 23 ? 31.184 4.390 4.880 1.00 24.22 23 ALA B O 1
ATOM 917 N N . ALA B 1 24 ? 32.217 4.293 2.888 1.00 25.54 24 ALA B N 1
ATOM 918 C CA . ALA B 1 24 ? 31.479 5.418 2.330 1.00 24.36 24 ALA B CA 1
ATOM 919 C C . ALA B 1 24 ? 29.993 5.181 2.350 1.00 24.22 24 ALA B C 1
ATOM 920 O O . ALA B 1 24 ? 29.248 6.016 2.832 1.00 22.25 24 ALA B O 1
ATOM 922 N N . VAL B 1 25 ? 29.567 4.024 1.826 1.00 24.56 25 VAL B N 1
ATOM 923 C CA . VAL B 1 25 ? 28.158 3.713 1.757 1.00 24.17 25 VAL B CA 1
ATOM 924 C C . VAL B 1 25 ? 27.581 3.607 3.177 1.00 24.18 25 VAL B C 1
ATOM 925 O O . VAL B 1 25 ? 26.549 4.195 3.506 1.00 21.99 25 VAL B O 1
ATOM 929 N N . GLU B 1 26 ? 28.265 2.898 4.041 1.00 26.46 26 GLU B N 1
ATOM 930 C CA . GLU B 1 26 ? 27.701 2.647 5.359 1.00 28.62 26 GLU B CA 1
ATOM 931 C C . GLU B 1 26 ? 27.642 3.893 6.218 1.00 26.52 26 GLU B C 1
ATOM 932 O O . GLU B 1 26 ? 26.740 4.057 7.059 1.00 26.07 26 GLU B O 1
ATOM 938 N N . ASN B 1 27 ? 28.571 4.807 5.985 1.00 24.19 27 ASN B N 1
ATOM 939 C CA . ASN B 1 27 ? 28.621 6.025 6.784 1.00 23.74 27 ASN B CA 1
ATOM 940 C C . ASN B 1 27 ? 27.793 7.143 6.184 1.00 23.51 27 ASN B C 1
ATOM 941 O O . ASN B 1 27 ? 27.334 8.044 6.916 1.00 23.33 27 ASN B O 1
ATOM 946 N N . VAL B 1 28 ? 27.552 7.079 4.872 1.00 20.76 28 VAL B N 1
ATOM 947 C CA . VAL B 1 28 ? 26.541 7.935 4.339 1.00 22.22 28 VAL B CA 1
ATOM 948 C C . VAL B 1 28 ? 25.218 7.532 4.975 1.00 22.46 28 VAL B C 1
ATOM 949 O O . VAL B 1 28 ? 24.460 8.370 5.413 1.00 22.19 28 VAL B O 1
ATOM 953 N N . VAL B 1 29 ? 24.936 6.243 4.959 1.00 21.79 29 VAL B N 1
ATOM 954 C CA . VAL B 1 29 ? 23.703 5.710 5.526 1.00 23.16 29 VAL B CA 1
ATOM 955 C C . VAL B 1 29 ? 23.526 6.141 7.001 1.00 24.37 29 VAL B C 1
ATOM 956 O O . VAL B 1 29 ? 22.465 6.686 7.414 1.00 23.92 29 VAL B O 1
ATOM 960 N N . ASP B 1 30 ? 24.568 5.905 7.784 1.00 25.45 30 ASP B N 1
ATOM 961 C CA . ASP B 1 30 ? 24.521 6.162 9.229 1.00 27.30 30 ASP B CA 1
ATOM 962 C C . ASP B 1 30 ? 24.307 7.658 9.502 1.00 26.99 30 ASP B C 1
ATOM 963 O O . ASP B 1 30 ? 23.659 8.025 10.492 1.00 27.27 30 ASP B O 1
ATOM 968 N N . THR B 1 31 ? 24.887 8.520 8.660 1.00 25.80 31 THR B N 1
ATOM 969 C CA . THR B 1 31 ? 24.777 9.959 8.874 1.00 26.09 31 THR B CA 1
ATOM 970 C C . THR B 1 31 ? 23.316 10.386 8.635 1.00 25.42 31 THR B C 1
ATOM 971 O O . THR B 1 31 ? 22.730 11.094 9.442 1.00 24.49 31 THR B O 1
ATOM 975 N N . ILE B 1 32 ? 22.745 9.896 7.538 1.00 23.90 32 ILE B N 1
ATOM 976 C CA . ILE B 1 32 ? 21.369 10.142 7.208 1.00 23.65 32 ILE B CA 1
ATOM 977 C C . ILE B 1 32 ? 20.376 9.608 8.266 1.00 23.00 32 ILE B C 1
ATOM 978 O O . ILE B 1 32 ? 19.513 10.332 8.714 1.00 22.59 32 ILE B O 1
ATOM 983 N N . VAL B 1 33 ? 20.516 8.351 8.634 1.00 22.39 33 VAL B N 1
ATOM 984 C CA . VAL B 1 33 ? 19.625 7.718 9.577 1.00 22.97 33 VAL B CA 1
ATOM 985 C C . VAL B 1 33 ? 19.635 8.508 10.921 1.00 24.21 33 VAL B C 1
ATOM 986 O O . VAL B 1 33 ? 18.586 8.818 11.511 1.00 23.44 33 VAL B O 1
ATOM 990 N N . ARG B 1 34 ? 20.833 8.827 11.400 1.00 24.46 34 ARG B N 1
ATOM 991 C CA . ARG B 1 34 ? 20.996 9.474 12.694 1.00 26.67 34 ARG B CA 1
ATOM 992 C C . ARG B 1 34 ? 20.404 10.881 12.683 1.00 26.76 34 ARG B C 1
ATOM 993 O O . ARG B 1 34 ? 19.852 11.318 13.690 1.00 25.87 34 ARG B O 1
ATOM 1001 N N . ALA B 1 35 ? 20.503 11.585 11.551 1.00 25.95 35 ALA B N 1
ATOM 1002 C CA . ALA B 1 35 ? 19.937 12.933 11.471 1.00 26.55 35 ALA B CA 1
ATOM 1003 C C . ALA B 1 35 ? 18.422 12.833 11.481 1.00 26.70 35 ALA B C 1
ATOM 1004 O O . ALA B 1 35 ? 17.733 13.555 12.164 1.00 25.60 35 ALA B O 1
ATOM 1006 N N . VAL B 1 36 ? 17.885 11.910 10.708 1.00 27.53 36 VAL B N 1
ATOM 1007 C CA . VAL B 1 36 ? 16.459 11.710 10.701 1.00 26.37 36 VAL B CA 1
ATOM 1008 C C . VAL B 1 36 ? 16.027 11.270 12.108 1.00 27.89 36 VAL B C 1
ATOM 1009 O O . VAL B 1 36 ? 14.978 11.648 12.604 1.00 28.29 36 VAL B O 1
ATOM 1013 N N . HIS B 1 37 ? 16.836 10.467 12.739 1.00 29.06 37 HIS B N 1
ATOM 1014 C CA . HIS B 1 37 ? 16.496 9.957 14.047 1.00 32.01 37 HIS B CA 1
ATOM 1015 C C . HIS B 1 37 ? 16.305 11.049 15.036 1.00 30.65 37 HIS B C 1
ATOM 1016 O O . HIS B 1 37 ? 15.393 10.995 15.767 1.00 28.62 37 HIS B O 1
ATOM 1023 N N . LYS B 1 38 ? 17.169 12.042 15.030 1.00 34.27 38 LYS B N 1
ATOM 1024 C CA . LYS B 1 38 ? 17.018 13.200 15.942 1.00 39.36 38 LYS B CA 1
ATOM 1025 C C . LYS B 1 38 ? 15.992 14.229 15.444 1.00 38.67 38 LYS B C 1
ATOM 1026 O O . LYS B 1 38 ? 15.850 15.294 16.031 1.00 39.54 38 LYS B O 1
ATOM 1032 N N . GLY B 1 39 ? 15.301 13.911 14.352 1.00 37.89 39 GLY B N 1
ATOM 1033 C CA . GLY B 1 39 ? 14.197 14.712 13.867 1.00 36.29 39 GLY B CA 1
ATOM 1034 C C . GLY B 1 39 ? 14.599 15.742 12.844 1.00 37.83 39 GLY B C 1
ATOM 1035 O O . GLY B 1 39 ? 13.749 16.473 12.335 1.00 38.26 39 GLY B O 1
ATOM 1036 N N . ASP B 1 40 ? 15.882 15.796 12.525 1.00 37.88 40 ASP B N 1
ATOM 1037 C CA . ASP B 1 40 ? 16.361 16.713 11.517 1.00 41.73 40 ASP B CA 1
ATOM 1038 C C . ASP B 1 40 ? 16.155 16.047 10.147 1.00 40.74 40 ASP B C 1
ATOM 1039 O O . ASP B 1 40 ? 15.943 14.833 10.066 1.00 43.43 40 ASP B O 1
ATOM 1044 N N . SER B 1 41 ? 16.150 16.857 9.093 1.00 33.45 41 SER B N 1
ATOM 1045 C CA . SER B 1 41 ? 16.023 16.389 7.729 1.00 29.91 41 SER B CA 1
ATOM 1046 C C . SER B 1 41 ? 17.373 16.513 7.034 1.00 29.86 41 SER B C 1
ATOM 1047 O O . SER B 1 41 ? 18.236 17.344 7.406 1.00 28.92 41 SER B O 1
ATOM 1050 N N . VAL B 1 42 ? 17.560 15.684 6.020 1.00 26.27 42 VAL B N 1
ATOM 1051 C CA . VAL B 1 42 ? 18.774 15.713 5.257 1.00 25.19 42 VAL B CA 1
ATOM 1052 C C . VAL B 1 42 ? 18.415 15.989 3.823 1.00 24.08 42 VAL B C 1
ATOM 1053 O O . VAL B 1 42 ? 17.736 15.195 3.186 1.00 23.02 42 VAL B O 1
ATOM 1057 N N . THR B 1 43 ? 18.832 17.146 3.322 1.00 23.81 43 THR B N 1
ATOM 1058 C CA . THR B 1 43 ? 18.581 17.501 1.930 1.00 24.02 43 THR B CA 1
ATOM 1059 C C . THR B 1 43 ? 19.830 17.234 1.111 1.00 24.79 43 THR B C 1
ATOM 1060 O O . THR B 1 43 ? 20.884 17.880 1.292 1.00 26.00 43 THR B O 1
ATOM 1064 N N . ILE B 1 44 ? 19.718 16.283 0.212 1.00 24.90 44 ILE B N 1
ATOM 1065 C CA . ILE B 1 44 ? 20.783 16.052 -0.746 1.00 28.13 44 ILE B CA 1
ATOM 1066 C C . ILE B 1 44 ? 20.287 16.597 -2.067 1.00 28.11 44 ILE B C 1
ATOM 1067 O O . ILE B 1 44 ? 19.591 15.924 -2.828 1.00 27.83 44 ILE B O 1
ATOM 1072 N N . THR B 1 45 ? 20.677 17.826 -2.318 1.00 29.62 45 THR B N 1
ATOM 1073 C CA . THR B 1 45 ? 20.097 18.616 -3.367 1.00 34.06 45 THR B CA 1
ATOM 1074 C C . THR B 1 45 ? 20.273 17.945 -4.705 1.00 34.78 45 THR B C 1
ATOM 1075 O O . THR B 1 45 ? 21.388 17.551 -5.051 1.00 32.12 45 THR B O 1
ATOM 1079 N N . GLY B 1 46 ? 19.159 17.845 -5.439 1.00 37.22 46 GLY B N 1
ATOM 1080 C CA . GLY B 1 46 ? 19.079 17.135 -6.706 1.00 36.85 46 GLY B CA 1
ATOM 1081 C C . GLY B 1 46 ? 18.438 15.801 -6.461 1.00 34.11 46 GLY B C 1
ATOM 1082 O O . GLY B 1 46 ? 17.480 15.442 -7.151 1.00 39.20 46 GLY B O 1
ATOM 1083 N N . PHE B 1 47 ? 18.967 15.078 -5.466 1.00 28.62 47 PHE B N 1
ATOM 1084 C CA . PHE B 1 47 ? 18.568 13.695 -5.160 1.00 25.88 47 PHE B CA 1
ATOM 1085 C C . PHE B 1 47 ? 17.218 13.652 -4.440 1.00 25.25 47 PHE B C 1
ATOM 1086 O O . PHE B 1 47 ? 16.256 13.077 -4.952 1.00 23.17 47 PHE B O 1
ATOM 1094 N N . GLY B 1 48 ? 17.137 14.287 -3.272 1.00 24.57 48 GLY B N 1
ATOM 1095 C CA . GLY B 1 48 ? 15.902 14.331 -2.509 1.00 24.33 48 GLY B CA 1
ATOM 1096 C C . GLY B 1 48 ? 16.158 14.699 -1.057 1.00 24.09 48 GLY B C 1
ATOM 1097 O O . GLY B 1 48 ? 17.247 15.162 -0.685 1.00 22.48 48 GLY B O 1
ATOM 1098 N N . VAL B 1 49 ? 15.129 14.498 -0.239 1.00 23.43 49 VAL B N 1
ATOM 1099 C CA . VAL B 1 49 ? 15.137 14.919 1.153 1.00 23.58 49 VAL B CA 1
ATOM 1100 C C . VAL B 1 49 ? 14.667 13.729 1.973 1.00 23.77 49 VAL B C 1
ATOM 1101 O O . VAL B 1 49 ? 13.619 13.155 1.713 1.00 22.99 49 VAL B O 1
ATOM 1105 N N . PHE B 1 50 ? 15.470 13.350 2.945 1.00 24.01 50 PHE B N 1
ATOM 1106 C CA . PHE B 1 50 ? 15.095 12.334 3.908 1.00 23.82 50 PHE B CA 1
ATOM 1107 C C . PHE B 1 50 ? 14.566 13.077 5.116 1.00 24.61 50 PHE B C 1
ATOM 1108 O O . PHE B 1 50 ? 15.170 14.028 5.560 1.00 24.88 50 PHE B O 1
ATOM 1116 N N . GLU B 1 51 ? 13.430 12.647 5.629 1.00 26.20 51 GLU B N 1
ATOM 1117 C CA . GLU B 1 51 ? 12.848 13.282 6.764 1.00 27.86 51 GLU B CA 1
ATOM 1118 C C . GLU B 1 51 ? 12.182 12.266 7.664 1.00 26.40 51 GLU B C 1
ATOM 1119 O O . GLU B 1 51 ? 11.978 11.093 7.298 1.00 26.08 51 GLU B O 1
ATOM 1125 N N . GLN B 1 52 ? 11.908 12.731 8.867 1.00 27.15 52 GLN B N 1
ATOM 1126 C CA . GLN B 1 52 ? 11.135 11.996 9.844 1.00 29.98 52 GLN B CA 1
ATOM 1127 C C . GLN B 1 52 ? 9.722 12.571 9.838 1.00 28.71 52 GLN B C 1
ATOM 1128 O O . GLN B 1 52 ? 9.552 13.775 9.747 1.00 27.08 52 GLN B O 1
ATOM 1134 N N . ARG B 1 53 ? 8.714 11.717 9.936 1.00 28.81 53 ARG B N 1
ATOM 1135 C CA . ARG B 1 53 ? 7.344 12.191 10.099 1.00 31.34 53 ARG B CA 1
ATOM 1136 C C . ARG B 1 53 ? 6.661 11.449 11.216 1.00 33.51 53 ARG B C 1
ATOM 1137 O O . ARG B 1 53 ? 7.071 10.373 11.568 1.00 33.86 53 ARG B O 1
ATOM 1145 N N . ARG B 1 54 ? 5.602 12.024 11.752 1.00 37.98 54 ARG B N 1
ATOM 1146 C CA . ARG B 1 54 ? 4.852 11.403 12.822 1.0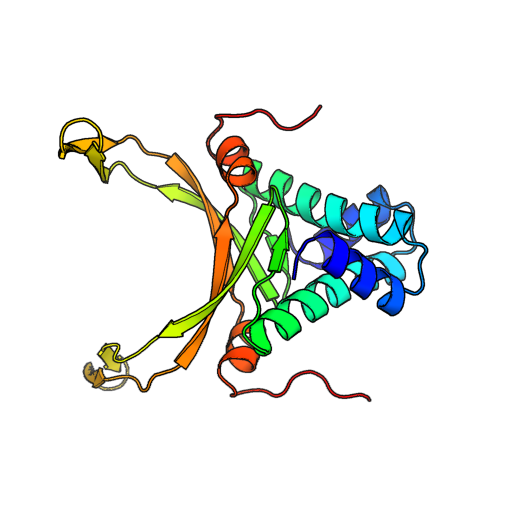0 40.21 54 ARG B CA 1
ATOM 1147 C C . ARG B 1 54 ? 3.552 10.924 12.222 1.00 40.09 54 ARG B C 1
ATOM 1148 O O . ARG B 1 54 ? 2.779 11.736 11.749 1.00 47.81 54 ARG B O 1
ATOM 1156 N N . ARG B 1 55 ? 3.346 9.612 12.158 1.00 37.40 55 ARG B N 1
ATOM 1157 C CA . ARG B 1 55 ? 2.039 9.053 11.841 1.00 36.69 55 ARG B CA 1
ATOM 1158 C C . ARG B 1 55 ? 1.195 9.014 13.122 1.00 38.42 55 ARG B C 1
ATOM 1159 O O . ARG B 1 55 ? 1.542 8.357 14.118 1.00 31.30 55 ARG B O 1
ATOM 1167 N N . ALA B 1 56 ? 0.073 9.713 13.096 1.00 41.22 56 ALA B N 1
ATOM 1168 C CA . ALA B 1 56 ? -0.762 9.772 14.268 1.00 45.01 56 ALA B CA 1
ATOM 1169 C C . ALA B 1 56 ? -2.136 9.280 13.920 1.00 48.08 56 ALA B C 1
ATOM 1170 O O . ALA B 1 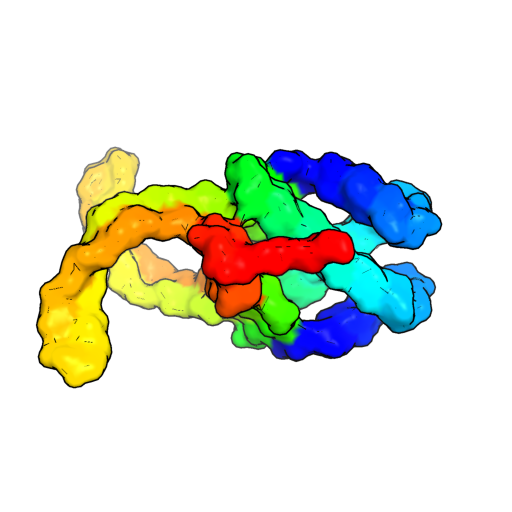56 ? -2.686 9.673 12.876 1.00 53.46 56 ALA B O 1
ATOM 1172 N N . ALA B 1 57 ? -2.687 8.424 14.781 1.00 43.19 57 ALA B N 1
ATOM 1173 C CA . ALA B 1 57 ? -4.113 8.100 14.752 1.00 42.72 57 ALA B CA 1
ATOM 1174 C C . ALA B 1 57 ? -4.526 7.314 13.541 1.00 39.83 57 ALA B C 1
ATOM 1175 O O . ALA B 1 57 ? -5.605 7.525 12.989 1.00 47.16 57 ALA B O 1
ATOM 1177 N N . ARG B 1 58 ? -3.705 6.368 13.136 1.00 40.50 58 ARG B N 1
ATOM 1178 C CA . ARG B 1 58 ? -3.998 5.627 11.920 1.00 37.52 58 ARG B CA 1
ATOM 1179 C C . ARG B 1 58 ? -4.845 4.413 12.294 1.00 36.95 58 ARG B C 1
ATOM 1180 O O . ARG B 1 58 ? -4.587 3.759 13.304 1.00 35.42 58 ARG B O 1
ATOM 1188 N N . VAL B 1 59 ? -5.831 4.089 11.479 1.00 33.64 59 VAL B N 1
ATOM 1189 C CA . VAL B 1 59 ? -6.487 2.791 11.648 1.00 38.59 59 VAL B CA 1
ATOM 1190 C C . VAL B 1 59 ? -5.817 1.698 10.847 1.00 37.23 59 VAL B C 1
ATOM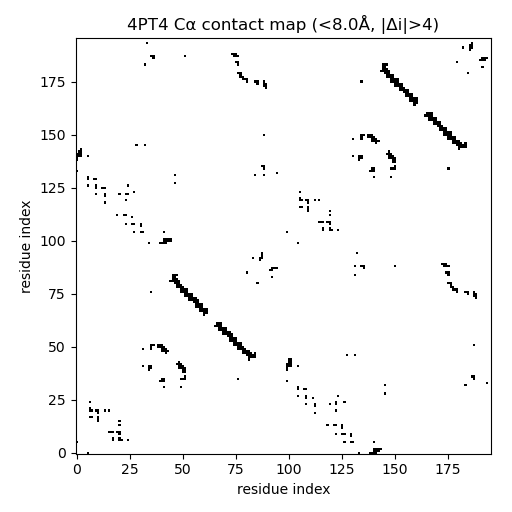 1191 O O . VAL B 1 59 ? -5.036 1.958 9.921 1.00 40.96 59 VAL B O 1
ATOM 1195 N N . ALA B 1 60 ? -6.068 0.472 11.282 1.00 37.48 60 ALA B N 1
ATOM 1196 C CA . ALA B 1 60 ? -5.679 -0.718 10.524 1.00 40.40 60 ALA B CA 1
ATOM 1197 C C . ALA B 1 60 ? -6.503 -1.896 11.016 1.00 40.35 60 ALA B C 1
ATOM 1198 O O . ALA B 1 60 ? -6.940 -1.932 12.165 1.00 39.78 60 ALA B O 1
ATOM 1200 N N . ARG B 1 61 ? -6.750 -2.834 10.118 1.00 45.09 61 ARG B N 1
ATOM 1201 C CA . ARG B 1 61 ? -7.323 -4.117 10.483 1.00 48.11 61 ARG B CA 1
ATOM 1202 C C . ARG B 1 61 ? -6.225 -5.112 10.791 1.00 49.06 61 ARG B C 1
ATOM 1203 O O . ARG B 1 61 ? -5.419 -5.427 9.931 1.00 47.42 61 ARG B O 1
ATOM 1211 N N . ASN B 1 62 ? -6.196 -5.586 12.030 1.00 55.27 62 ASN B N 1
ATOM 1212 C CA . ASN B 1 62 ? -5.310 -6.670 12.439 1.00 59.65 62 ASN B CA 1
ATOM 1213 C C . ASN B 1 62 ? -5.633 -7.897 11.585 1.00 59.40 62 ASN B C 1
ATOM 1214 O O . ASN B 1 62 ? -6.647 -8.537 11.801 1.00 54.22 62 ASN B O 1
ATOM 1219 N N . PRO B 1 63 ? -4.784 -8.223 10.596 1.00 65.75 63 PRO B N 1
ATOM 1220 C CA . PRO B 1 63 ? -5.238 -9.285 9.698 1.00 66.21 63 PRO B CA 1
ATOM 1221 C C . PRO B 1 63 ? -5.245 -10.646 10.398 1.00 68.29 63 PRO B C 1
ATOM 1222 O O . PRO B 1 63 ? -5.891 -11.570 9.932 1.00 67.45 63 PRO B O 1
ATOM 1226 N N . ARG B 1 64 ? -4.539 -10.760 11.518 1.00 74.35 64 ARG B N 1
ATOM 1227 C CA . ARG B 1 64 ? -4.705 -11.902 12.402 1.00 78.12 64 ARG B CA 1
ATOM 1228 C C . ARG B 1 64 ? -6.189 -12.023 12.792 1.00 78.20 64 ARG B C 1
ATOM 1229 O O . ARG B 1 64 ? -6.854 -12.986 12.401 1.00 84.71 64 ARG B O 1
ATOM 1237 N N . THR B 1 65 ? -6.707 -11.020 13.505 1.00 74.81 65 THR B N 1
ATOM 1238 C CA . THR B 1 65 ? -8.067 -11.059 14.080 1.00 74.85 65 THR B CA 1
ATOM 1239 C C . THR B 1 65 ? -9.177 -10.491 13.189 1.00 72.26 65 THR B C 1
ATOM 1240 O O . THR B 1 65 ? -10.357 -10.666 13.477 1.00 70.30 65 THR B O 1
ATOM 1244 N N . GLY B 1 66 ? -8.811 -9.762 12.147 1.00 72.05 66 GLY B N 1
ATOM 1245 C CA . GLY B 1 66 ? -9.798 -9.042 11.347 1.00 71.66 66 GLY B CA 1
ATOM 1246 C C . GLY B 1 66 ? -10.352 -7.745 11.932 1.00 66.15 66 GLY B C 1
ATOM 1247 O O . GLY B 1 66 ? -10.955 -6.951 11.205 1.00 63.92 66 GLY B O 1
ATOM 1248 N N . GLU B 1 67 ? -10.154 -7.500 13.223 1.00 61.51 67 GLU B N 1
ATOM 1249 C CA . GLU B 1 67 ? -10.748 -6.316 13.833 1.00 62.30 67 GLU B CA 1
ATOM 1250 C C . GLU B 1 67 ? -9.963 -5.027 13.523 1.00 55.00 67 GLU B C 1
ATOM 1251 O O . GLU B 1 67 ? -8.729 -5.016 13.507 1.00 47.55 67 GLU B O 1
ATOM 1257 N N . THR B 1 68 ? -10.696 -3.953 13.226 1.00 51.37 68 THR B N 1
ATOM 1258 C CA . THR B 1 68 ? -10.077 -2.646 13.044 1.00 49.99 68 THR B CA 1
ATOM 1259 C C . THR B 1 68 ? -9.597 -2.121 14.390 1.00 50.95 68 THR B C 1
ATOM 1260 O O . THR B 1 68 ? -10.350 -2.102 15.384 1.00 48.18 68 THR B O 1
ATOM 1264 N N . VAL B 1 69 ? -8.319 -1.743 14.424 1.00 52.77 69 VAL B N 1
ATOM 1265 C CA . VAL B 1 69 ? -7.737 -1.044 15.571 1.00 50.76 69 VAL B CA 1
ATOM 1266 C C . VAL B 1 69 ? -7.165 0.287 15.127 1.00 45.19 69 VAL B C 1
ATOM 1267 O O . VAL B 1 69 ? -6.752 0.455 13.962 1.00 38.42 69 VAL B O 1
ATOM 1271 N N . LYS B 1 70 ? -7.163 1.220 16.081 1.00 40.44 70 LYS B N 1
ATOM 1272 C CA . LYS B 1 70 ? -6.336 2.393 16.009 1.00 38.62 70 LYS B CA 1
ATOM 1273 C C . LYS B 1 70 ? -4.942 1.940 16.396 1.00 39.25 70 LYS B C 1
ATOM 1274 O O . LYS B 1 70 ? -4.753 1.301 17.443 1.00 39.73 70 LYS B O 1
ATOM 1280 N N . VAL B 1 71 ? -3.984 2.274 15.538 1.00 37.02 71 VAL B N 1
ATOM 1281 C CA . VAL B 1 71 ? -2.570 2.018 15.738 1.00 36.14 71 VAL B CA 1
ATOM 1282 C C . VAL B 1 71 ? -1.954 3.174 16.547 1.00 36.07 71 VAL B C 1
ATOM 1283 O O . VAL B 1 71 ? -2.164 4.336 16.227 1.00 34.54 71 VAL B O 1
ATOM 1287 N N . LYS B 1 72 ? -1.174 2.895 17.584 1.00 35.70 72 LYS B N 1
ATOM 1288 C CA . LYS B 1 72 ? -0.607 4.010 18.324 1.00 38.24 72 LYS B CA 1
ATOM 1289 C C . LYS B 1 72 ? 0.352 4.804 17.437 1.00 35.66 72 LYS B C 1
ATOM 1290 O O . LYS B 1 72 ? 0.999 4.245 16.545 1.00 35.54 72 LYS B O 1
ATOM 1296 N N . PRO B 1 73 ? 0.442 6.110 17.681 1.00 34.01 73 PRO B N 1
ATOM 1297 C CA . PRO B 1 73 ? 1.327 6.951 16.876 1.00 34.44 73 PRO B CA 1
ATOM 1298 C C . PRO B 1 73 ? 2.788 6.468 16.814 1.00 33.82 73 PRO B C 1
ATOM 1299 O O . PRO B 1 73 ? 3.285 5.844 17.754 1.00 33.56 73 PRO B O 1
ATOM 1303 N N . THR B 1 74 ? 3.441 6.735 15.686 1.00 33.24 74 THR B N 1
ATOM 1304 C CA . THR B 1 74 ? 4.806 6.328 15.473 1.00 33.79 74 THR B CA 1
ATOM 1305 C C . THR B 1 74 ? 5.517 7.389 14.647 1.00 33.29 74 THR B C 1
ATOM 1306 O O . THR B 1 74 ? 4.904 8.074 13.844 1.00 28.73 74 THR B O 1
ATOM 1310 N N . SER B 1 75 ? 6.814 7.543 14.861 1.00 31.89 75 SER B N 1
ATOM 1311 C CA . SER B 1 75 ? 7.597 8.412 14.027 1.00 32.06 75 SER B CA 1
ATOM 1312 C C . SER B 1 75 ? 8.184 7.557 12.912 1.00 30.73 75 SER B C 1
ATOM 1313 O O . SER B 1 75 ? 8.669 6.454 13.173 1.00 31.68 75 SER B O 1
ATOM 1316 N N . VAL B 1 76 ? 8.127 8.038 11.678 1.00 29.69 76 VAL B N 1
ATOM 1317 C CA . VAL B 1 76 ? 8.613 7.259 10.532 1.00 30.58 76 VAL B CA 1
ATOM 1318 C C . VAL B 1 76 ? 9.576 8.034 9.609 1.00 28.62 76 VAL B C 1
ATOM 1319 O O . VAL B 1 76 ? 9.451 9.261 9.431 1.00 29.72 76 VAL B O 1
ATOM 1323 N N . PRO B 1 77 ? 10.533 7.320 9.019 1.00 24.53 77 PRO B N 1
ATOM 1324 C CA . PRO B 1 77 ? 11.408 7.941 8.055 1.00 25.31 77 PRO B CA 1
ATOM 1325 C C . PRO B 1 77 ? 10.711 8.063 6.721 1.00 23.92 77 PRO B C 1
ATOM 1326 O O . PRO B 1 77 ? 9.852 7.249 6.403 1.00 20.80 77 PRO B O 1
ATOM 1330 N N . ALA B 1 78 ? 11.108 9.052 5.939 1.00 23.07 78 ALA B N 1
ATOM 1331 C CA . ALA B 1 78 ? 10.560 9.222 4.596 1.00 22.47 78 ALA B CA 1
ATOM 1332 C C . ALA B 1 78 ? 11.556 9.901 3.683 1.00 21.80 78 ALA B C 1
ATOM 1333 O O . ALA B 1 78 ? 12.407 10.654 4.157 1.00 21.83 78 ALA B O 1
ATOM 1335 N N . PHE B 1 79 ? 11.415 9.675 2.375 1.00 21.89 79 PHE B N 1
ATOM 1336 C CA . PHE B 1 79 ? 12.254 10.321 1.382 1.00 20.99 79 PHE B CA 1
ATOM 1337 C C . PHE B 1 79 ? 11.374 10.917 0.326 1.00 23.02 79 PHE B C 1
ATOM 1338 O O . PHE B 1 79 ? 10.543 10.206 -0.229 1.00 23.55 79 PHE B O 1
ATOM 1346 N N . ARG B 1 80 ? 11.557 12.224 0.081 1.00 24.53 80 ARG B N 1
ATOM 1347 C CA . ARG B 1 80 ? 10.899 12.954 -0.978 1.00 26.45 80 ARG B CA 1
ATOM 1348 C C . ARG B 1 80 ? 11.891 13.124 -2.096 1.00 25.47 80 ARG B C 1
ATOM 1349 O O . ARG B 1 80 ? 12.854 13.856 -1.951 1.00 22.53 80 ARG B O 1
ATOM 1357 N N . PRO B 1 81 ? 11.642 12.465 -3.231 1.00 26.83 81 PRO B N 1
ATOM 1358 C CA . PRO B 1 81 ? 12.477 12.575 -4.411 1.00 25.77 81 PRO B CA 1
ATOM 1359 C C . PRO B 1 81 ? 12.598 13.992 -4.879 1.00 26.31 81 PRO B C 1
ATOM 1360 O O . PRO B 1 81 ? 11.608 14.716 -4.936 1.00 26.48 81 PRO B O 1
ATOM 1364 N N . GLY B 1 82 ? 13.809 14.372 -5.250 1.00 26.99 82 GLY B N 1
ATOM 1365 C CA . GLY B 1 82 ? 14.103 15.728 -5.665 1.00 28.29 82 GLY B CA 1
ATOM 1366 C C . GLY B 1 82 ? 13.678 15.984 -7.093 1.00 27.98 82 GLY B C 1
ATOM 1367 O O . GLY B 1 82 ? 13.514 15.061 -7.898 1.00 27.05 82 GLY B O 1
ATOM 1368 N N . ALA B 1 83 ? 13.480 17.254 -7.371 1.00 27.81 83 ALA B N 1
ATOM 1369 C CA . ALA B 1 83 ? 13.083 17.760 -8.666 1.00 31.17 83 ALA B CA 1
ATOM 1370 C C . ALA B 1 83 ? 13.913 17.167 -9.778 1.00 31.74 83 ALA B C 1
ATOM 1371 O O . ALA B 1 83 ? 13.360 16.714 -10.792 1.00 30.79 83 ALA B O 1
ATOM 1373 N N . GLN B 1 84 ? 15.237 17.155 -9.611 1.00 30.83 84 GLN B N 1
ATOM 1374 C CA . GLN B 1 84 ? 16.071 16.616 -10.688 1.00 34.38 84 GLN B CA 1
ATOM 1375 C C . GLN B 1 84 ? 16.051 15.083 -10.841 1.00 33.38 84 GLN B C 1
ATOM 1376 O O . GLN B 1 84 ? 16.114 14.567 -11.972 1.00 33.76 84 GLN B O 1
ATOM 1382 N N . PHE B 1 85 ? 15.951 14.362 -9.725 1.00 28.93 85 PHE B N 1
ATOM 1383 C CA . PHE B 1 85 ? 15.791 12.926 -9.743 1.00 27.10 85 PHE B CA 1
ATOM 1384 C C . PHE B 1 85 ? 14.475 12.572 -10.481 1.00 28.40 85 PHE B C 1
ATOM 1385 O O . PHE B 1 85 ? 14.455 11.633 -11.288 1.00 27.06 85 PHE B O 1
ATOM 1393 N N . LYS B 1 86 ? 13.397 13.324 -10.221 1.00 26.98 86 LYS B N 1
ATOM 1394 C CA . LYS B 1 86 ? 12.150 13.071 -10.899 1.00 29.54 86 LYS B CA 1
ATOM 1395 C C . LYS B 1 86 ? 12.273 13.378 -12.390 1.00 31.34 86 LYS B C 1
ATOM 1396 O O . LYS B 1 86 ? 11.708 12.670 -13.226 1.00 30.13 86 LYS B O 1
ATOM 1402 N N . ALA B 1 87 ? 12.999 14.449 -12.719 1.00 30.64 87 ALA B N 1
ATOM 1403 C CA . ALA B 1 87 ? 13.078 14.902 -14.105 1.00 32.01 87 ALA B CA 1
ATOM 1404 C C . ALA B 1 87 ? 13.831 13.884 -14.970 1.00 31.33 87 ALA B C 1
ATOM 1405 O O . ALA B 1 87 ? 13.446 13.651 -16.102 1.00 31.93 87 ALA B O 1
ATOM 1407 N N . VAL B 1 88 ? 14.854 13.238 -14.411 1.00 31.66 88 VAL B N 1
ATOM 1408 C CA . VAL B 1 88 ? 15.548 12.165 -15.115 1.00 30.44 88 VAL B CA 1
ATOM 1409 C C . VAL B 1 88 ? 14.671 10.951 -15.276 1.00 29.46 88 VAL B C 1
ATOM 1410 O O . VAL B 1 88 ? 14.577 10.391 -16.366 1.00 30.49 88 VAL B O 1
ATOM 1414 N N . VAL B 1 89 ? 14.058 10.509 -14.183 1.00 29.75 89 VAL B N 1
ATOM 1415 C CA . VAL B 1 89 ? 13.253 9.282 -14.211 1.00 28.61 89 VAL B CA 1
ATOM 1416 C C . VAL B 1 89 ? 12.028 9.430 -15.107 1.00 29.04 89 VAL B C 1
ATOM 1417 O O . VAL B 1 89 ? 11.668 8.469 -15.807 1.00 27.98 89 VAL B O 1
ATOM 1421 N N . SER B 1 90 ? 11.404 10.620 -15.086 1.00 29.61 90 SER B N 1
ATOM 1422 C CA . SER B 1 90 ? 10.245 10.923 -15.948 1.00 32.22 90 SER B CA 1
ATOM 1423 C C . SER B 1 90 ? 10.609 11.067 -17.436 1.00 35.25 90 SER B C 1
ATOM 1424 O O . SER B 1 90 ? 9.730 11.023 -18.312 1.00 34.97 90 SER B O 1
ATOM 1427 N N . GLY B 1 91 ? 11.889 11.285 -17.708 1.00 36.43 91 GLY B N 1
ATOM 1428 C CA . GLY B 1 91 ? 12.348 11.583 -19.051 1.00 41.47 91 GLY B CA 1
ATOM 1429 C C . GLY B 1 91 ? 12.348 13.074 -19.371 1.00 44.66 91 GLY B C 1
ATOM 1430 O O . GLY B 1 91 ? 12.649 13.444 -20.494 1.00 44.46 91 GLY B O 1
ATOM 1431 N N . ALA B 1 92 ? 12.031 13.939 -18.407 1.00 49.16 92 ALA B N 1
ATOM 1432 C CA . ALA B 1 92 ? 12.000 15.395 -18.670 1.00 52.27 92 ALA B CA 1
ATOM 1433 C C . ALA B 1 92 ? 13.385 15.982 -18.965 1.00 53.69 92 ALA B C 1
ATOM 1434 O O . ALA B 1 92 ? 13.556 16.789 -19.901 1.00 55.40 92 ALA B O 1
ATOM 1436 N N . GLN B 1 93 ? 14.356 15.573 -18.151 1.00 52.45 93 GLN B N 1
ATOM 1437 C CA . GLN B 1 93 ? 15.755 15.960 -18.300 1.00 48.97 93 GLN B CA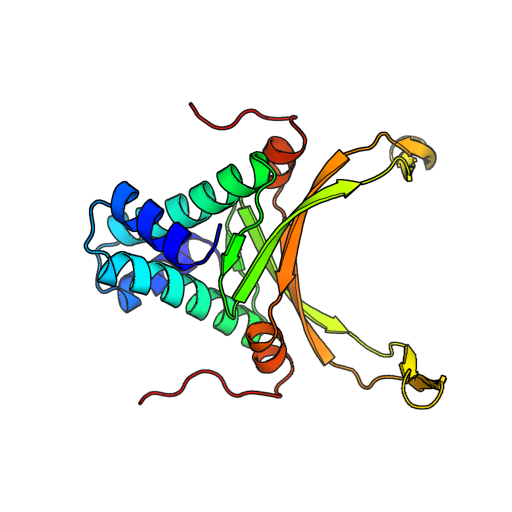 1
ATOM 1438 C C . GLN B 1 93 ? 16.583 14.720 -18.566 1.00 49.23 93 GLN B C 1
ATOM 1439 O O . GLN B 1 93 ? 16.279 13.633 -18.062 1.00 47.50 93 GLN B O 1
ATOM 1441 N N . ARG B 1 94 ? 17.638 14.904 -19.360 1.00 49.64 94 ARG B N 1
ATOM 1442 C CA . ARG B 1 94 ? 18.583 13.850 -19.683 1.00 49.74 94 ARG B CA 1
ATOM 1443 C C . ARG B 1 94 ? 19.695 13.860 -18.618 1.00 47.83 94 ARG B C 1
ATOM 1444 O O . ARG B 1 94 ? 20.033 14.913 -18.071 1.00 46.15 94 ARG B O 1
ATOM 1446 N N . LEU B 1 95 ? 20.243 12.690 -18.311 1.00 47.05 95 LEU B N 1
ATOM 1447 C CA . LEU B 1 95 ? 21.385 12.586 -17.400 1.00 47.04 95 LEU B CA 1
ATOM 1448 C C . LEU B 1 95 ? 22.610 13.218 -18.041 1.00 48.44 95 LEU B C 1
ATOM 1449 O O . LEU B 1 95 ? 22.734 13.202 -19.268 1.00 51.10 95 LEU B O 1
ATOM 1454 N N . PRO B 1 96 ? 23.537 13.748 -17.223 1.00 49.35 96 PRO B N 1
ATOM 1455 C CA . PRO B 1 96 ? 24.798 14.273 -17.808 1.00 48.63 96 PRO B CA 1
ATOM 1456 C C . PRO B 1 96 ? 25.556 13.175 -18.560 1.00 48.79 96 PRO B C 1
ATOM 1457 O O . PRO B 1 96 ? 25.546 12.003 -18.140 1.00 44.58 96 PRO B O 1
ATOM 1461 N N . ALA B 1 97 ? 26.169 13.550 -19.680 1.00 49.34 97 ALA B N 1
ATOM 1462 C CA . ALA B 1 97 ? 26.854 12.606 -20.585 1.00 50.57 97 ALA B CA 1
ATOM 1463 C C . ALA B 1 97 ? 28.348 12.894 -20.646 1.00 46.96 97 ALA B C 1
ATOM 1464 O O . ALA B 1 97 ? 28.735 14.055 -20.617 1.00 41.23 97 ALA B O 1
#

CATH classification: 4.10.520.10

B-factor: mean 34.75, std 11.37, range [19.93, 86.2]

Secondary structure (DSSP, 8-state):
-BHHHHHHHHHHHHT--HHHHHHHHHHHHHHHHHHHHTT--EEETTTEEEEEEEEPSEEEE-TTT--EEEEPPEEEEEEEE-HHHHHHHHTSSPPP---/--HHHHHHHHHHHHT--HHHHHHHHHHHHHHHHHHHHTT--EEETTTEEEEEEEE-SEEEE-TTT--EEEEPPEEEEEEEE-HHHHHHHHTSSPPP-

Organism: Mycobacterium tuberculosis (strain ATCC 25177 / H37Ra) (NCBI:txid419947)

Radius of gyration: 18.72 Å; Cα contacts (8 Å, |Δi|>4): 341; chains: 2; bounding box: 51×40×41 Å

Solvent-accessible surface area: 11494 Å² total; per-residue (Å²): 42,82,49,43,78,0,6,67,43,0,16,150,84,48,69,27,74,109,199,98,0,34,34,1,3,76,41,10,26,33,5,3,12,74,1,0,77,145,49,69,46,0,50,4,92,20,6,2,26,1,36,55,106,158,126,72,48,74,99,45,168,39,131,212,68,40,111,59,54,155,46,172,59,39,15,15,6,14,17,115,25,18,76,121,2,91,28,14,11,53,64,88,42,99,42,95,93,188,118,47,78,44,44,79,0,7,69,47,0,23,154,90,48,72,29,86,105,186,103,0,33,33,0,1,79,39,10,26,30,4,3,15,74,5,0,69,159,46,67,43,0,53,6,102,30,6,3,24,1,22,55,112,158,98,68,64,97,94,34,168,51,129,205,66,41,128,68,75,157,43,170,64,28,15,22,8,12,17,114,37,14,76,104,4,91,18,13,10,55,58,87,36,99,37,102,152

InterPro domains:
  IPR000119 Histone-like DNA-binding protein [PF00216] (1-89)
  IPR000119 Histone-like DNA-binding protein [PR01727] (40-55)
  IPR000119 Histone-like DNA-binding protein [PR01727] (58-71)
  IPR000119 Histone-like DNA-binding protein [PR01727] (74-88)
  IPR000119 Histone-like DNA-binding protein [PTHR33175] (1-139)
  IPR000119 Histone-like DNA-binding protein [SM00411] (1-90)
  IPR010992 Integration host factor (IHF)-like DNA-binding domain superfamily [G3DSA:4.10.520.10] (1-99)
  IPR010992 Integration host factor (IHF)-like DNA-binding domain superfamily [SSF47729] (1-92)
  IPR020816 Histone-like DNA-binding protein, conserved site [PS00045] (46-65)

Foldseek 3Di:
DDPLVVLVVQCVVVVHDSVVSVCVVVVVVVVQVVCQVVQHWDDPDLAWIKHKDKAAFAWDADVVVRHIDTDHIDIDIDIDGDPNNVCPVVVVDPDDDDD/DDPLVVLVVQCVVVVHPSVVSNVVVVVVVVVQVVCQVVQHKDQPALFWIKHKAKDAQDWDQPVVVRDIDGDHIDIGIDIDGHPNNCCCVVVNDPDDD

Sequence (196 aa):
MNKAELIDVLTQKLGSDRRQATAAVENVVDTIVRAVHKGDSVTITGFGVFEQRRRAARVARNPRTGETVKVKPTSVPAFRPGAQFKAVVSGAQRLPAEGMNKAELIDVLTQKLGSDRRQATAAVENVVDTIVRAVHKGDSVTITGFGVFEQRRRAARVARNPRTGETVKVKPTSVPAFRPGAQFKAVVSGAQRLPA